Protein AF-A0AAU7KB92-F1 (afdb_monomer)

Organism: NCBI:txid3149230

Foldseek 3Di:
DDDDDPDPDPDPDPDDDDPDPPPPPPDPLVVQLVVLLVQLVVLLVQLVVQVVVVDPVSNVVSLVSNLVSLQSNLVSVVVCVVVVHDDDVVSLQSQLSSCVSNVHHSPDSDHPVNVVVVVVVVVVVVVVVVVVVVVVVVVVVVVVVVVVVVVVVVVVVVVVVVVVVVVVVVVVVVVVVVVVVVVVVVVVVVVVVVVVVVVVVVVPD

pLDDT: mean 80.49, std 18.85, range [32.19, 96.5]

Structure (mmCIF, N/CA/C/O backbone):
data_AF-A0AAU7KB92-F1
#
_entry.id   AF-A0AAU7KB92-F1
#
loop_
_atom_site.group_PDB
_atom_site.id
_atom_site.type_symbol
_atom_site.label_atom_id
_atom_site.label_alt_id
_atom_site.label_comp_id
_atom_site.label_asym_id
_atom_site.label_entity_id
_atom_site.label_seq_id
_atom_site.pdbx_PDB_ins_code
_atom_site.Cartn_x
_atom_site.Cartn_y
_atom_site.Cartn_z
_atom_site.occupancy
_atom_site.B_iso_or_equiv
_atom_site.auth_seq_id
_atom_site.auth_comp_id
_atom_site.auth_asym_id
_atom_site.auth_atom_id
_atom_site.pdbx_PDB_model_num
ATOM 1 N N . MET A 1 1 ? 31.895 -36.693 0.399 1.00 35.38 1 MET A N 1
ATOM 2 C CA . MET A 1 1 ? 32.651 -36.083 -0.720 1.00 35.38 1 MET A CA 1
ATOM 3 C C . MET A 1 1 ? 32.066 -34.692 -0.937 1.00 35.38 1 MET A C 1
ATOM 5 O O . MET A 1 1 ? 30.909 -34.599 -1.303 1.00 35.38 1 MET A O 1
ATOM 9 N N . LYS A 1 2 ? 32.632 -33.693 -0.250 1.00 32.19 2 LYS A N 1
ATOM 10 C CA . LYS A 1 2 ? 33.468 -32.609 -0.808 1.00 32.19 2 LYS A CA 1
ATOM 11 C C . LYS A 1 2 ? 32.687 -31.629 -1.708 1.00 32.19 2 LYS A C 1
ATOM 13 O O . LYS A 1 2 ? 32.473 -31.883 -2.882 1.00 32.19 2 LYS A O 1
ATOM 18 N N . ASN A 1 3 ? 32.300 -30.536 -1.046 1.00 33.81 3 ASN A N 1
ATOM 19 C CA . ASN A 1 3 ? 31.896 -29.192 -1.468 1.00 33.81 3 ASN A CA 1
ATOM 20 C C . ASN A 1 3 ? 32.379 -28.733 -2.852 1.00 33.81 3 ASN A C 1
ATOM 22 O O . ASN A 1 3 ? 33.505 -29.049 -3.215 1.00 33.81 3 ASN A O 1
ATOM 26 N N . ILE A 1 4 ? 31.610 -27.834 -3.484 1.00 41.31 4 ILE A N 1
ATOM 27 C CA . ILE A 1 4 ? 32.050 -26.488 -3.911 1.00 41.31 4 ILE A CA 1
ATOM 28 C C . ILE A 1 4 ? 30.787 -25.623 -4.098 1.00 41.31 4 ILE A C 1
ATOM 30 O O . ILE A 1 4 ? 29.994 -25.836 -5.009 1.00 41.31 4 ILE A O 1
ATOM 34 N N . ILE A 1 5 ? 30.587 -24.662 -3.193 1.00 45.91 5 ILE A N 1
ATOM 35 C CA . ILE A 1 5 ? 29.665 -23.534 -3.371 1.00 45.91 5 ILE A CA 1
ATOM 36 C C . ILE A 1 5 ? 30.511 -22.430 -4.004 1.00 45.91 5 ILE A C 1
ATOM 38 O O . ILE A 1 5 ? 31.431 -21.915 -3.368 1.00 45.91 5 ILE A O 1
ATOM 42 N N . LEU A 1 6 ? 30.235 -22.100 -5.265 1.00 39.97 6 LEU A N 1
ATOM 43 C CA . LEU A 1 6 ? 30.903 -21.013 -5.973 1.00 39.97 6 LEU A CA 1
ATOM 44 C C . LEU A 1 6 ? 30.252 -19.683 -5.560 1.00 39.97 6 LEU A C 1
ATOM 46 O O . LEU A 1 6 ? 29.299 -19.213 -6.174 1.00 39.97 6 LEU A O 1
ATOM 50 N N . ILE A 1 7 ? 30.751 -19.103 -4.468 1.00 39.94 7 ILE A N 1
ATOM 51 C CA . ILE A 1 7 ? 30.477 -17.718 -4.076 1.00 39.94 7 ILE A CA 1
ATOM 52 C C . ILE A 1 7 ? 31.261 -16.828 -5.046 1.00 39.94 7 ILE A C 1
ATOM 54 O O . ILE A 1 7 ? 32.474 -16.676 -4.914 1.00 39.94 7 ILE A O 1
ATOM 58 N N . CYS A 1 8 ? 30.582 -16.244 -6.033 1.00 35.16 8 CYS A N 1
ATOM 59 C CA . CYS A 1 8 ? 31.149 -15.141 -6.804 1.00 35.16 8 CYS A CA 1
ATOM 60 C C . CYS A 1 8 ? 31.226 -13.910 -5.892 1.00 35.16 8 CYS A C 1
ATOM 62 O O . CYS A 1 8 ? 30.251 -13.180 -5.718 1.00 35.16 8 CYS A O 1
ATOM 64 N N . LEU A 1 9 ? 32.399 -13.724 -5.280 1.00 32.94 9 LEU A N 1
ATOM 65 C CA . LEU A 1 9 ? 32.821 -12.498 -4.612 1.00 32.94 9 LEU A CA 1
ATOM 66 C C . LEU A 1 9 ? 32.620 -11.302 -5.560 1.00 32.94 9 LEU A C 1
ATOM 68 O O . LEU A 1 9 ? 33.363 -11.128 -6.523 1.00 32.94 9 LEU A O 1
ATOM 72 N N . LEU A 1 10 ? 31.650 -10.443 -5.250 1.00 37.62 10 LEU A N 1
ATOM 73 C CA . LEU A 1 10 ? 31.653 -9.049 -5.682 1.00 37.62 10 LEU A CA 1
ATOM 74 C C . LEU A 1 10 ? 32.750 -8.330 -4.891 1.00 37.62 10 LEU A C 1
ATOM 76 O O . LEU A 1 10 ? 32.546 -7.906 -3.754 1.00 37.62 10 LEU A O 1
ATOM 80 N N . THR A 1 11 ? 33.943 -8.232 -5.470 1.00 36.75 11 THR A N 1
ATOM 81 C CA . THR A 1 11 ? 35.029 -7.422 -4.919 1.00 36.75 11 THR A CA 1
ATOM 82 C C . THR A 1 11 ? 34.678 -5.941 -5.059 1.00 36.75 11 THR A C 1
ATOM 84 O O . THR A 1 11 ? 34.853 -5.344 -6.119 1.00 36.75 11 THR A O 1
ATOM 87 N N . PHE A 1 12 ? 34.205 -5.338 -3.970 1.00 40.28 12 PHE A N 1
ATOM 88 C CA . PHE A 1 12 ? 34.286 -3.897 -3.746 1.00 40.28 12 PHE A CA 1
ATOM 89 C C . PHE A 1 12 ? 35.760 -3.547 -3.494 1.00 40.28 12 PHE A C 1
ATOM 91 O O . PHE A 1 12 ? 36.240 -3.590 -2.363 1.00 40.28 12 PHE A O 1
ATOM 98 N N . SER A 1 13 ? 36.514 -3.235 -4.546 1.00 34.12 13 SER A N 1
ATOM 99 C CA . SER A 1 13 ? 37.812 -2.584 -4.378 1.00 34.12 13 SER A CA 1
ATOM 100 C C . SER A 1 13 ? 37.582 -1.084 -4.185 1.00 34.12 13 SER A C 1
ATOM 102 O O . SER A 1 13 ? 37.469 -0.332 -5.153 1.00 34.12 13 SER A O 1
ATOM 104 N N . LEU A 1 14 ? 37.524 -0.650 -2.922 1.00 45.72 14 LEU A N 1
ATOM 105 C CA . LEU A 1 14 ? 37.924 0.707 -2.553 1.00 45.72 14 LEU A CA 1
ATOM 106 C C . LEU A 1 14 ? 39.433 0.816 -2.814 1.00 45.72 14 LEU A C 1
ATOM 108 O O . LEU A 1 14 ? 40.240 0.388 -1.993 1.00 45.72 14 LEU A O 1
ATOM 112 N N . ALA A 1 15 ? 39.817 1.376 -3.958 1.00 41.50 15 ALA A N 1
ATOM 113 C CA . ALA A 1 15 ? 41.162 1.902 -4.141 1.00 41.50 15 ALA A CA 1
ATOM 114 C C . ALA A 1 15 ? 41.149 3.380 -3.737 1.00 41.50 15 ALA A C 1
ATOM 116 O O . ALA A 1 15 ? 40.431 4.196 -4.320 1.00 41.50 15 ALA A O 1
ATOM 117 N N . ALA A 1 16 ? 41.909 3.701 -2.694 1.00 37.16 16 ALA A N 1
ATOM 118 C CA . ALA A 1 16 ? 42.143 5.061 -2.247 1.00 37.16 16 ALA A CA 1
ATOM 119 C C . ALA A 1 16 ? 42.849 5.900 -3.331 1.00 37.16 16 ALA A C 1
ATOM 121 O O . ALA A 1 16 ? 43.686 5.403 -4.079 1.00 37.16 16 ALA A O 1
ATOM 122 N N . CYS A 1 17 ? 42.461 7.177 -3.369 1.00 34.62 17 CYS A N 1
ATOM 123 C CA . CYS A 1 17 ? 43.116 8.357 -3.935 1.00 34.62 17 CYS A CA 1
ATOM 124 C C . CYS A 1 17 ? 44.466 8.151 -4.656 1.00 34.62 17 CYS A C 1
ATOM 126 O O . CYS A 1 17 ? 45.495 7.962 -4.016 1.00 34.62 17 CYS A O 1
ATOM 128 N N . ASN A 1 18 ? 44.473 8.365 -5.974 1.00 35.75 18 ASN A N 1
ATOM 129 C CA . ASN A 1 18 ? 45.591 9.031 -6.636 1.00 35.75 18 ASN A CA 1
ATOM 130 C C . ASN A 1 18 ? 45.087 10.407 -7.074 1.00 35.75 18 ASN A C 1
ATOM 132 O O . ASN A 1 18 ? 44.159 10.510 -7.879 1.00 35.75 18 ASN A O 1
ATOM 136 N N . THR A 1 19 ? 45.694 11.462 -6.537 1.00 43.69 19 THR A N 1
ATOM 137 C CA . THR A 1 19 ? 45.608 12.845 -7.017 1.00 43.69 19 THR A CA 1
ATOM 138 C C . THR A 1 19 ? 46.270 12.952 -8.393 1.00 43.69 19 THR A C 1
ATOM 140 O O . THR A 1 19 ? 47.318 13.560 -8.569 1.00 43.69 19 THR A O 1
ATOM 143 N N . ALA A 1 20 ? 45.647 12.344 -9.398 1.00 39.12 20 ALA A N 1
ATOM 144 C CA . ALA A 1 20 ? 45.784 12.778 -10.773 1.00 39.12 20 ALA A CA 1
ATOM 145 C C . ALA A 1 20 ? 44.697 13.828 -10.984 1.00 39.12 20 ALA A C 1
ATOM 147 O O . ALA A 1 20 ? 43.515 13.548 -10.774 1.00 39.12 20 ALA A O 1
ATOM 148 N N . THR A 1 21 ? 45.090 15.042 -11.354 1.00 39.09 21 THR A N 1
ATOM 149 C CA . THR A 1 21 ? 44.204 16.055 -11.925 1.00 39.09 21 THR A CA 1
ATOM 150 C C . THR A 1 21 ? 43.373 15.381 -13.014 1.00 39.09 21 THR A C 1
ATOM 152 O O . THR A 1 21 ? 43.850 15.149 -14.124 1.00 39.09 21 THR A O 1
ATOM 155 N N . LYS A 1 22 ? 42.137 14.991 -12.675 1.00 40.69 22 LYS A N 1
ATOM 156 C CA . LYS A 1 22 ? 41.177 14.472 -13.641 1.00 40.69 22 LYS A CA 1
ATOM 157 C C . LYS A 1 22 ? 40.898 15.634 -14.572 1.00 40.69 22 L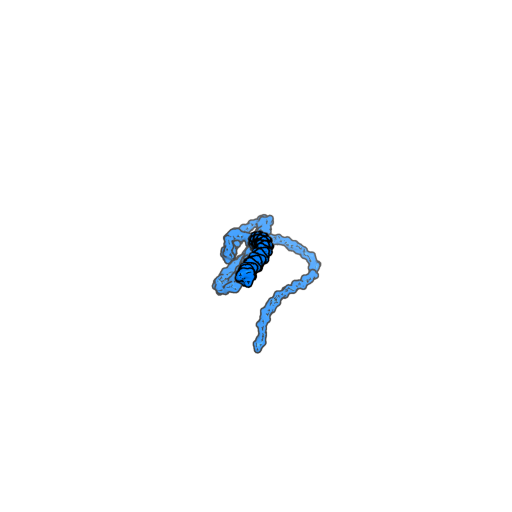YS A C 1
ATOM 159 O O . LYS A 1 22 ? 40.155 16.544 -14.227 1.00 40.69 22 LYS A O 1
ATOM 164 N N . LYS A 1 23 ? 41.557 15.630 -15.728 1.00 40.69 23 LYS A N 1
ATOM 165 C CA . LYS A 1 23 ? 41.105 16.373 -16.893 1.00 40.69 23 LYS A CA 1
ATOM 166 C C . LYS A 1 23 ? 39.653 15.938 -17.062 1.00 40.69 23 LYS A C 1
ATOM 168 O O . LYS A 1 23 ? 39.420 14.779 -17.391 1.00 40.69 23 LYS A O 1
ATOM 173 N N . GLU A 1 24 ? 38.709 16.792 -16.672 1.00 45.91 24 GLU A N 1
ATOM 174 C CA . GLU A 1 24 ? 37.288 16.522 -16.848 1.00 45.91 24 GLU A CA 1
ATOM 175 C C . GLU A 1 24 ? 37.095 16.305 -18.344 1.00 45.91 24 GLU A C 1
ATOM 177 O O . GLU A 1 24 ? 37.197 17.232 -19.150 1.00 45.91 24 GLU A O 1
ATOM 182 N N . GLU A 1 25 ? 36.977 15.041 -18.735 1.00 57.00 25 GLU A N 1
ATOM 183 C CA . GLU A 1 25 ? 36.718 14.677 -20.110 1.00 57.00 25 GLU A CA 1
ATOM 184 C C . GLU A 1 25 ? 35.360 15.288 -20.436 1.00 57.00 25 GLU A C 1
ATOM 186 O O . GLU A 1 25 ? 34.346 14.942 -19.826 1.00 57.00 25 GLU A O 1
ATOM 191 N N . LYS A 1 26 ? 35.363 16.304 -21.304 1.00 68.62 26 LYS A N 1
ATOM 192 C CA . LYS A 1 26 ? 34.148 17.015 -21.689 1.00 68.62 26 LYS A CA 1
ATOM 193 C C . LYS A 1 26 ? 33.146 15.971 -22.171 1.00 68.62 26 LYS A C 1
ATOM 195 O O . LYS A 1 26 ? 33.439 15.238 -23.112 1.00 68.62 26 LYS A O 1
ATOM 200 N N . ILE A 1 27 ? 31.998 15.888 -21.500 1.00 75.94 27 ILE A N 1
ATOM 201 C CA . ILE A 1 27 ? 30.979 14.884 -21.803 1.00 75.94 27 ILE A CA 1
ATOM 202 C C . ILE A 1 27 ? 30.515 15.098 -23.244 1.00 75.94 27 ILE A C 1
ATOM 204 O O . ILE A 1 27 ? 29.917 16.123 -23.574 1.00 75.94 27 ILE A O 1
ATOM 208 N N . ASP A 1 28 ? 30.800 14.124 -24.103 1.00 85.12 28 ASP A N 1
ATOM 209 C CA . ASP A 1 28 ? 30.250 14.068 -25.449 1.00 85.12 28 ASP A CA 1
ATOM 210 C C . ASP A 1 28 ? 28.823 13.514 -25.362 1.00 85.12 28 ASP A C 1
ATOM 212 O O . ASP A 1 28 ? 28.594 12.304 -25.263 1.00 85.12 28 ASP A O 1
ATOM 216 N N . PHE A 1 29 ? 27.849 14.426 -25.338 1.00 85.81 29 PHE A N 1
ATOM 217 C CA . PHE A 1 29 ? 26.435 14.076 -25.228 1.00 85.81 29 PHE A CA 1
ATOM 218 C C . PHE A 1 29 ? 25.929 13.277 -26.433 1.00 85.81 29 PHE A C 1
ATOM 220 O O . PHE A 1 29 ? 25.032 12.455 -26.259 1.00 85.81 29 PHE A O 1
ATOM 227 N N . THR A 1 30 ? 26.524 13.457 -27.618 1.00 89.75 30 THR A N 1
ATOM 228 C CA . THR A 1 30 ? 26.189 12.672 -28.814 1.00 89.75 30 THR A CA 1
ATOM 229 C C . THR A 1 30 ? 26.631 11.229 -28.624 1.00 89.75 30 THR A C 1
ATOM 231 O O . THR A 1 30 ? 25.821 10.312 -28.724 1.00 89.75 30 THR A O 1
ATOM 234 N N . LYS A 1 31 ? 27.895 11.015 -28.244 1.00 89.88 31 LYS A N 1
ATOM 235 C CA . LYS A 1 31 ? 28.429 9.668 -28.006 1.00 89.88 31 LYS A CA 1
ATOM 236 C C . LYS A 1 31 ? 27.730 8.967 -26.841 1.00 89.88 31 LYS A C 1
ATOM 238 O O . LYS A 1 31 ? 27.464 7.768 -26.913 1.00 89.88 31 LYS A O 1
ATOM 243 N N . SER A 1 32 ? 27.416 9.702 -25.773 1.00 88.69 32 SER A N 1
ATOM 244 C CA . SER A 1 32 ? 26.666 9.178 -24.625 1.00 88.69 32 SER A CA 1
ATOM 245 C C . SER A 1 32 ? 25.258 8.723 -25.022 1.00 88.69 32 SER A C 1
ATOM 247 O O . SER A 1 32 ? 24.804 7.657 -24.602 1.00 88.69 32 SER A O 1
ATOM 249 N N . TYR A 1 33 ? 24.584 9.500 -25.873 1.00 92.25 33 TYR A N 1
ATOM 250 C CA . TYR A 1 33 ? 23.290 9.144 -26.443 1.00 92.25 33 TYR A CA 1
ATOM 251 C C . TYR A 1 33 ? 23.369 7.898 -27.332 1.00 92.25 33 TYR A C 1
ATOM 253 O O . TYR A 1 33 ? 22.627 6.946 -27.099 1.00 92.25 33 TYR A O 1
ATOM 261 N N . GLU A 1 34 ? 24.304 7.851 -28.283 1.00 91.94 34 GLU A N 1
ATOM 262 C CA . GLU A 1 34 ? 24.456 6.710 -29.198 1.00 91.94 34 GLU A CA 1
ATOM 263 C C . GLU A 1 34 ? 24.843 5.422 -28.462 1.00 91.94 34 GLU A C 1
ATOM 265 O O . GLU A 1 34 ? 24.310 4.351 -28.746 1.00 91.94 34 GLU A O 1
ATOM 270 N N . THR A 1 35 ? 25.706 5.529 -27.449 1.00 93.38 35 THR A N 1
ATOM 271 C CA . THR A 1 35 ? 26.068 4.394 -26.587 1.00 93.38 35 THR A CA 1
ATOM 272 C C . THR A 1 35 ? 24.853 3.883 -25.812 1.00 93.38 35 THR A C 1
ATOM 274 O O . THR A 1 35 ? 24.654 2.675 -25.692 1.00 93.38 35 THR A O 1
ATOM 277 N N . ALA A 1 36 ? 24.013 4.785 -25.297 1.00 92.44 36 ALA A N 1
ATOM 278 C CA . ALA A 1 36 ? 22.810 4.399 -24.570 1.00 92.44 36 ALA A CA 1
ATOM 279 C C . ALA A 1 36 ? 21.733 3.795 -25.492 1.00 92.44 36 ALA A C 1
ATOM 281 O O . ALA A 1 36 ? 21.039 2.866 -25.080 1.00 92.44 36 ALA A O 1
ATOM 282 N N . ALA A 1 37 ? 21.617 4.273 -26.735 1.00 93.69 37 ALA A N 1
ATOM 283 C CA . ALA A 1 37 ? 20.738 3.691 -27.752 1.00 93.69 37 ALA A CA 1
ATOM 284 C C . ALA A 1 37 ? 21.184 2.271 -28.147 1.00 93.69 37 ALA A C 1
ATOM 286 O O . ALA A 1 37 ? 20.361 1.353 -28.223 1.00 93.69 37 ALA A O 1
ATOM 287 N N . LEU A 1 38 ? 22.495 2.054 -28.303 1.00 94.19 38 LEU A N 1
ATOM 288 C CA . LEU A 1 38 ? 23.056 0.725 -28.550 1.00 94.19 38 LEU A CA 1
ATOM 289 C C . LEU A 1 38 ? 22.778 -0.225 -27.376 1.00 94.19 38 LEU A C 1
ATOM 291 O O . LEU A 1 38 ? 22.243 -1.311 -27.575 1.00 94.19 38 LEU A O 1
ATOM 295 N N . ALA A 1 39 ? 23.032 0.218 -26.142 1.00 94.06 39 ALA A N 1
ATOM 296 C CA . ALA A 1 39 ? 22.751 -0.581 -24.950 1.00 94.06 39 ALA A CA 1
ATOM 297 C C . ALA A 1 39 ? 21.256 -0.931 -24.803 1.00 94.06 39 ALA A C 1
ATOM 299 O O . ALA A 1 39 ? 20.916 -2.024 -24.347 1.00 94.06 39 ALA A O 1
ATOM 300 N N . LEU A 1 40 ? 20.350 -0.027 -25.200 1.00 94.94 40 LEU A N 1
ATOM 301 C CA . LEU A 1 40 ? 18.912 -0.301 -25.237 1.00 94.94 40 LEU A CA 1
ATOM 302 C C . LEU A 1 40 ? 18.560 -1.360 -26.293 1.00 94.94 40 LEU A C 1
ATOM 304 O O . LEU A 1 40 ? 17.724 -2.226 -26.033 1.00 94.94 40 LEU A O 1
ATOM 308 N N . THR A 1 41 ? 19.226 -1.326 -27.447 1.00 95.94 41 THR A N 1
ATOM 309 C CA . THR A 1 41 ? 19.071 -2.330 -28.511 1.00 95.94 41 THR A CA 1
ATOM 310 C C . THR A 1 41 ? 19.505 -3.709 -28.027 1.00 95.94 41 THR A C 1
ATOM 312 O O . THR A 1 41 ? 18.744 -4.672 -28.139 1.00 95.94 41 THR A O 1
ATOM 315 N N . ASP A 1 42 ? 20.686 -3.798 -27.416 1.00 95.38 42 ASP A N 1
ATOM 316 C CA . ASP A 1 42 ? 21.229 -5.052 -26.892 1.00 95.38 42 ASP A CA 1
ATOM 317 C C . ASP A 1 42 ? 20.342 -5.632 -25.783 1.00 95.38 42 ASP A C 1
ATOM 319 O O . ASP A 1 42 ? 20.052 -6.831 -25.765 1.00 95.38 42 ASP A O 1
ATOM 323 N N . ALA A 1 43 ? 19.845 -4.781 -24.881 1.00 95.12 43 ALA A N 1
ATOM 324 C CA . ALA A 1 43 ? 18.931 -5.205 -23.827 1.00 95.12 43 ALA A CA 1
ATOM 325 C C . ALA A 1 43 ? 17.594 -5.717 -24.389 1.00 95.12 43 ALA A C 1
ATOM 327 O O . ALA A 1 43 ? 17.060 -6.710 -23.890 1.00 95.12 43 ALA A O 1
ATOM 328 N N . GLN A 1 44 ? 17.070 -5.089 -25.448 1.00 96.12 44 GLN A N 1
ATOM 329 C CA . GLN A 1 44 ? 15.864 -5.561 -26.129 1.00 96.12 44 GLN A CA 1
ATOM 330 C C . GLN A 1 44 ? 16.092 -6.922 -26.796 1.00 96.12 44 GLN A C 1
ATOM 332 O O . GLN A 1 44 ? 15.254 -7.812 -26.661 1.00 96.12 44 GLN A O 1
ATOM 337 N N . LEU A 1 45 ? 17.225 -7.109 -27.479 1.00 95.81 45 LEU A N 1
ATOM 338 C CA . LEU A 1 45 ? 17.588 -8.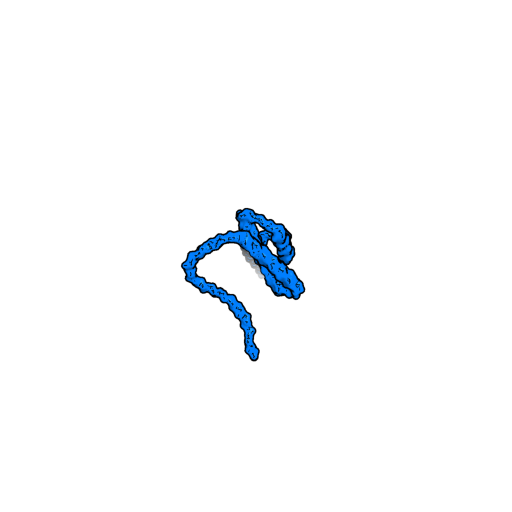391 -28.089 1.00 95.81 45 LEU A CA 1
ATOM 339 C C . LEU A 1 45 ? 17.732 -9.494 -27.035 1.00 95.81 45 LEU A C 1
ATOM 341 O O . LEU A 1 45 ? 17.230 -10.603 -27.224 1.00 95.81 45 LEU A O 1
ATOM 345 N N . ASN A 1 46 ? 18.367 -9.188 -25.901 1.00 94.81 46 ASN A N 1
ATOM 346 C CA . ASN A 1 46 ? 18.498 -10.142 -24.804 1.00 94.81 46 ASN A CA 1
ATOM 347 C C . ASN A 1 46 ? 17.135 -10.505 -24.192 1.00 94.81 46 ASN A C 1
ATOM 349 O O . ASN A 1 46 ? 16.891 -11.671 -23.879 1.00 94.81 46 ASN A O 1
ATOM 353 N N . TYR A 1 47 ? 16.225 -9.534 -24.061 1.00 95.62 47 TYR A N 1
ATOM 354 C CA . TYR A 1 47 ? 14.855 -9.787 -23.616 1.00 95.62 47 TYR A CA 1
ATOM 355 C C . TYR A 1 47 ? 14.094 -10.694 -24.589 1.00 95.62 47 TYR A C 1
ATOM 357 O O . TYR A 1 47 ? 13.531 -11.701 -24.159 1.00 95.62 47 TYR A O 1
ATOM 365 N N . ASP A 1 48 ? 14.136 -10.401 -25.891 1.00 95.44 48 ASP A N 1
ATOM 366 C CA . ASP A 1 48 ? 13.481 -11.214 -26.923 1.00 95.44 48 ASP A CA 1
ATOM 367 C C . ASP A 1 48 ? 14.021 -12.666 -26.898 1.00 95.44 48 ASP A C 1
ATOM 369 O O . ASP A 1 48 ? 13.251 -13.631 -26.923 1.00 95.44 48 ASP A O 1
ATOM 373 N N . ALA A 1 49 ? 15.340 -12.839 -26.737 1.00 95.31 49 ALA A N 1
ATOM 374 C CA . ALA A 1 49 ? 15.978 -14.151 -26.601 1.00 95.31 49 ALA A CA 1
ATOM 375 C C . ALA A 1 49 ? 15.601 -14.884 -25.297 1.00 95.31 49 ALA A C 1
ATOM 377 O O . ALA A 1 49 ? 15.435 -16.107 -25.298 1.00 95.31 49 ALA A O 1
ATOM 378 N N . ALA A 1 50 ? 15.456 -14.162 -24.183 1.00 94.75 50 ALA A N 1
ATOM 379 C CA . ALA A 1 50 ? 15.014 -14.727 -22.910 1.00 94.75 50 ALA A CA 1
ATOM 380 C C . ALA A 1 50 ? 13.550 -15.190 -22.970 1.00 94.75 50 ALA A C 1
ATOM 382 O O . ALA A 1 50 ? 13.218 -16.267 -22.475 1.00 94.75 50 ALA A O 1
ATOM 383 N N . VAL A 1 51 ? 12.676 -14.418 -23.623 1.00 94.06 51 VAL A N 1
ATOM 384 C CA . VAL A 1 51 ? 11.281 -14.816 -23.862 1.00 94.06 51 VAL A CA 1
ATOM 385 C C . VAL A 1 51 ? 11.226 -16.083 -24.716 1.00 94.06 51 VAL A C 1
ATOM 387 O O . VAL A 1 51 ? 10.501 -17.020 -24.376 1.00 94.06 51 VAL A O 1
ATOM 390 N N . ALA A 1 52 ? 12.042 -16.161 -25.771 1.00 96.19 52 ALA A N 1
ATOM 391 C CA . ALA A 1 52 ? 12.125 -17.342 -26.627 1.00 96.19 52 ALA A CA 1
ATOM 392 C C . ALA A 1 52 ? 12.592 -18.603 -25.875 1.00 96.19 52 ALA A C 1
ATOM 394 O O . ALA A 1 52 ? 12.141 -19.705 -26.193 1.00 96.19 52 ALA A O 1
ATOM 395 N N . SER A 1 53 ? 13.446 -18.463 -24.852 1.00 94.94 53 SER A N 1
ATOM 396 C CA . SER A 1 53 ? 13.926 -19.602 -24.060 1.00 94.94 53 SER A CA 1
ATOM 397 C C . SER A 1 53 ? 12.914 -20.130 -23.038 1.00 94.94 53 SER A C 1
ATOM 399 O O . SER A 1 53 ? 13.160 -21.186 -22.459 1.00 94.94 53 SER A O 1
ATOM 401 N N . LYS A 1 54 ? 11.796 -19.422 -22.799 1.00 92.50 54 LYS A N 1
ATOM 402 C CA . LYS A 1 54 ? 10.733 -19.776 -21.828 1.00 92.50 54 LYS A CA 1
ATOM 403 C C . LYS A 1 54 ? 11.219 -19.976 -20.383 1.00 92.50 54 LYS A C 1
ATOM 405 O O . LYS A 1 54 ? 10.524 -20.580 -19.569 1.00 92.50 54 LYS A O 1
ATOM 410 N N . ASP A 1 55 ? 12.395 -19.450 -20.058 1.00 93.75 55 ASP A N 1
ATOM 411 C CA . ASP A 1 55 ? 12.987 -19.523 -18.724 1.00 93.75 55 ASP A CA 1
ATOM 412 C C . ASP A 1 55 ? 12.550 -18.294 -17.925 1.00 93.75 55 ASP A C 1
ATOM 414 O O . ASP A 1 55 ? 12.932 -17.162 -18.228 1.00 93.75 55 ASP A O 1
ATOM 418 N N . THR A 1 56 ? 11.734 -18.513 -16.898 1.00 89.25 56 THR A N 1
ATOM 419 C CA . THR A 1 56 ? 11.142 -17.440 -16.093 1.00 89.25 56 THR A CA 1
ATOM 420 C C . THR A 1 56 ? 12.184 -16.610 -15.344 1.00 89.25 56 THR A C 1
ATOM 422 O O . THR A 1 56 ? 12.017 -15.393 -15.237 1.00 89.25 56 THR A O 1
ATOM 425 N N . ALA A 1 57 ? 13.274 -17.218 -14.871 1.00 89.12 57 ALA A N 1
ATOM 426 C CA . ALA A 1 57 ? 14.345 -16.506 -14.180 1.00 89.12 57 ALA A 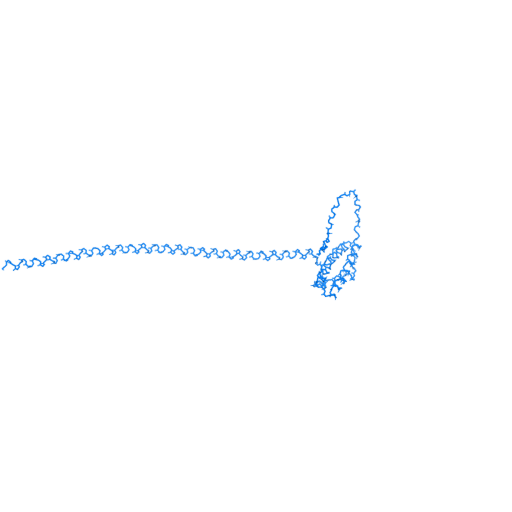CA 1
ATOM 427 C C . ALA A 1 57 ? 15.145 -15.642 -15.162 1.00 89.12 57 ALA A C 1
ATOM 429 O O . ALA A 1 57 ? 15.431 -14.473 -14.888 1.00 89.12 57 ALA A O 1
ATOM 430 N N . ARG A 1 58 ? 15.437 -16.187 -16.348 1.00 89.75 58 ARG A N 1
ATOM 431 C CA . ARG A 1 58 ? 16.131 -15.455 -17.412 1.00 89.75 58 ARG A CA 1
ATOM 432 C C . ARG A 1 58 ? 15.296 -14.291 -17.950 1.00 89.75 58 ARG A C 1
ATOM 434 O O . ARG A 1 58 ? 15.839 -13.209 -18.165 1.00 89.75 58 ARG A O 1
ATOM 441 N N . ILE A 1 59 ? 13.981 -14.474 -18.101 1.00 86.38 59 ILE A N 1
ATOM 442 C CA . ILE A 1 59 ? 13.047 -13.406 -18.497 1.00 86.38 59 ILE A CA 1
ATOM 443 C C . ILE A 1 59 ? 13.024 -12.293 -17.446 1.00 86.38 59 ILE A C 1
ATOM 445 O O . ILE A 1 59 ? 13.092 -11.117 -17.803 1.00 86.38 59 ILE A O 1
ATOM 449 N N . ALA A 1 60 ? 12.965 -12.634 -16.154 1.00 85.81 60 ALA A N 1
ATOM 450 C CA . ALA A 1 60 ? 12.973 -11.640 -15.080 1.00 85.81 60 ALA A CA 1
ATOM 451 C C . ALA A 1 60 ? 14.272 -10.815 -15.070 1.00 85.81 60 ALA A C 1
ATOM 453 O O . ALA A 1 60 ? 14.220 -9.586 -14.991 1.00 85.81 60 ALA A O 1
ATOM 454 N N . ALA A 1 61 ? 15.427 -11.469 -15.224 1.00 86.81 61 ALA A N 1
ATOM 455 C CA . ALA A 1 61 ? 16.720 -10.793 -15.300 1.00 86.81 61 ALA A CA 1
ATOM 456 C C . ALA A 1 61 ? 16.829 -9.879 -16.533 1.00 86.81 61 ALA A C 1
ATOM 458 O O . ALA A 1 61 ? 17.220 -8.717 -16.408 1.00 86.81 61 ALA A O 1
ATOM 459 N N . ALA A 1 62 ? 16.424 -10.364 -17.711 1.00 91.75 62 ALA A N 1
ATOM 460 C CA . ALA A 1 62 ? 16.440 -9.570 -18.938 1.00 91.75 62 ALA A CA 1
ATOM 461 C C . ALA A 1 62 ? 15.471 -8.376 -18.867 1.00 91.75 62 ALA A C 1
ATOM 463 O O . ALA A 1 62 ? 15.780 -7.299 -19.370 1.00 91.75 62 ALA A O 1
ATOM 464 N N . LYS A 1 63 ? 14.332 -8.524 -18.175 1.00 91.12 63 LYS A N 1
ATOM 465 C CA . LYS A 1 63 ? 13.387 -7.424 -17.936 1.00 91.12 63 LYS A CA 1
ATOM 466 C C . LYS A 1 63 ? 13.999 -6.312 -17.077 1.00 91.12 63 LYS A C 1
ATOM 468 O O . LYS A 1 63 ? 13.806 -5.139 -17.382 1.00 91.12 63 LYS A O 1
ATOM 473 N N . ILE A 1 64 ? 14.757 -6.667 -16.036 1.00 84.50 64 ILE A N 1
ATOM 474 C CA . ILE A 1 64 ? 15.481 -5.692 -15.200 1.00 84.50 64 ILE A CA 1
ATOM 475 C C . ILE A 1 64 ? 16.524 -4.948 -16.041 1.00 84.50 64 ILE A C 1
ATOM 477 O O . ILE A 1 64 ? 16.569 -3.721 -16.007 1.00 84.50 64 ILE A O 1
ATOM 481 N N . GLN A 1 65 ? 17.314 -5.674 -16.837 1.00 89.12 65 GLN A N 1
ATOM 482 C CA . GLN A 1 65 ? 18.314 -5.069 -17.722 1.00 89.12 65 GLN A CA 1
ATOM 483 C C . GLN A 1 65 ? 17.684 -4.115 -18.743 1.00 89.12 65 GLN A C 1
ATOM 485 O O . GLN A 1 65 ? 18.208 -3.023 -18.956 1.00 89.12 65 GLN A O 1
ATOM 490 N N . LEU A 1 66 ? 16.538 -4.487 -19.321 1.00 92.25 66 LEU A N 1
ATOM 491 C CA . LEU A 1 66 ? 15.792 -3.643 -20.253 1.00 92.25 66 LEU A CA 1
ATOM 492 C C . LEU A 1 66 ? 15.281 -2.353 -19.588 1.00 92.25 66 LEU A C 1
ATOM 494 O O . LEU A 1 66 ? 15.401 -1.277 -20.169 1.00 92.25 66 LEU A O 1
ATOM 498 N N . GLU A 1 67 ? 14.777 -2.423 -18.353 1.00 88.69 67 GLU A N 1
ATOM 499 C CA . GLU A 1 67 ? 14.336 -1.238 -17.599 1.00 88.69 67 GLU A CA 1
ATOM 500 C C . GLU A 1 67 ? 15.516 -0.310 -17.236 1.00 88.69 67 GLU A C 1
ATOM 502 O O . GLU A 1 67 ? 15.404 0.920 -17.314 1.00 88.69 67 GLU A O 1
ATOM 507 N N . THR A 1 68 ? 16.674 -0.883 -16.885 1.00 86.19 68 THR A N 1
ATOM 508 C CA . THR A 1 68 ? 17.911 -0.126 -16.642 1.00 86.19 68 THR A CA 1
ATOM 509 C C . THR A 1 68 ? 18.410 0.555 -17.916 1.00 86.19 68 THR A C 1
ATOM 511 O O . THR A 1 68 ? 18.680 1.757 -17.899 1.00 86.19 68 THR A O 1
ATOM 514 N N . ALA A 1 69 ? 18.483 -0.174 -19.032 1.00 91.81 69 ALA A N 1
ATOM 515 C CA . ALA A 1 69 ? 18.918 0.370 -20.316 1.00 91.81 69 ALA A CA 1
ATOM 516 C C . ALA A 1 69 ? 17.975 1.479 -20.807 1.00 91.81 69 ALA A C 1
ATOM 518 O O . ALA A 1 69 ? 18.443 2.539 -21.220 1.00 91.81 69 ALA A O 1
ATOM 519 N N . LYS A 1 70 ? 16.654 1.297 -20.655 1.00 93.12 70 LYS A N 1
ATOM 520 C CA . LYS A 1 70 ? 15.655 2.338 -20.936 1.00 93.12 70 LYS A CA 1
ATOM 521 C C . LYS A 1 70 ? 15.905 3.596 -20.107 1.00 93.12 70 LYS A C 1
ATOM 523 O O . LYS A 1 70 ? 15.869 4.700 -20.644 1.00 93.12 70 LYS A O 1
ATOM 528 N N . THR A 1 71 ? 16.148 3.448 -18.805 1.00 89.31 71 THR A N 1
ATOM 529 C CA . THR A 1 71 ? 16.405 4.592 -17.917 1.00 89.31 71 THR A CA 1
ATOM 530 C C . THR A 1 71 ? 17.657 5.358 -18.349 1.00 89.31 71 THR A C 1
ATOM 532 O O . THR A 1 71 ? 17.624 6.585 -18.445 1.00 89.31 71 THR A O 1
ATOM 535 N N . ASN A 1 72 ? 18.737 4.646 -18.676 1.00 87.94 72 ASN A N 1
ATOM 536 C CA . ASN A 1 72 ? 19.976 5.258 -19.155 1.00 87.94 72 ASN A CA 1
ATOM 537 C C . ASN A 1 72 ? 19.779 5.969 -20.499 1.00 87.94 72 ASN A C 1
ATOM 539 O O . ASN A 1 72 ? 20.221 7.105 -20.652 1.00 87.94 72 ASN A O 1
ATOM 543 N N . TYR A 1 73 ? 19.055 5.348 -21.434 1.00 93.44 73 TYR A N 1
ATOM 544 C CA . TYR A 1 73 ? 18.690 5.963 -22.708 1.00 93.44 73 TYR A CA 1
ATOM 545 C C . TYR A 1 73 ? 17.897 7.258 -22.514 1.00 93.44 73 TYR A C 1
ATOM 547 O O . TYR A 1 73 ? 18.261 8.275 -23.093 1.00 93.44 73 TYR A O 1
ATOM 555 N N . LEU A 1 74 ? 16.863 7.264 -21.665 1.00 92.31 74 LEU A N 1
ATOM 556 C CA . LEU A 1 74 ? 16.063 8.465 -21.399 1.00 92.31 74 LEU A CA 1
ATOM 557 C C . LEU A 1 74 ? 16.906 9.599 -20.797 1.00 92.31 74 LEU A C 1
ATOM 559 O O . LEU A 1 74 ? 16.773 10.749 -21.214 1.00 92.31 74 LEU A O 1
ATOM 563 N N . ASN A 1 75 ? 17.811 9.280 -19.870 1.00 88.75 75 ASN A N 1
ATOM 564 C CA . ASN A 1 75 ? 18.721 10.266 -19.286 1.00 88.75 75 ASN A CA 1
ATOM 565 C C . ASN A 1 75 ? 19.682 10.844 -20.339 1.00 88.75 75 ASN A C 1
ATOM 567 O O . ASN A 1 75 ? 19.822 12.064 -20.441 1.00 88.75 75 ASN A O 1
ATOM 571 N N . SER A 1 76 ? 20.313 9.993 -21.154 1.00 89.69 76 SER A N 1
ATOM 572 C CA . SER A 1 76 ? 21.218 10.442 -22.219 1.00 89.69 76 SER A CA 1
ATOM 573 C C . SER A 1 76 ? 20.485 11.210 -23.320 1.00 89.69 76 SER A C 1
ATOM 575 O O . SER A 1 76 ? 20.991 12.232 -23.773 1.00 89.69 76 SER A O 1
ATOM 577 N N . LYS A 1 77 ? 19.273 10.783 -23.700 1.00 91.75 77 LYS A N 1
ATOM 578 C CA . LYS A 1 77 ? 18.390 11.477 -24.648 1.00 91.75 77 LYS A CA 1
ATOM 579 C C . LYS A 1 77 ? 18.069 12.886 -24.167 1.00 91.75 77 LYS A C 1
ATOM 581 O O . LYS A 1 77 ? 18.285 13.829 -24.918 1.00 91.75 77 LYS A O 1
ATOM 586 N N . ASN A 1 78 ? 17.625 13.034 -22.917 1.00 89.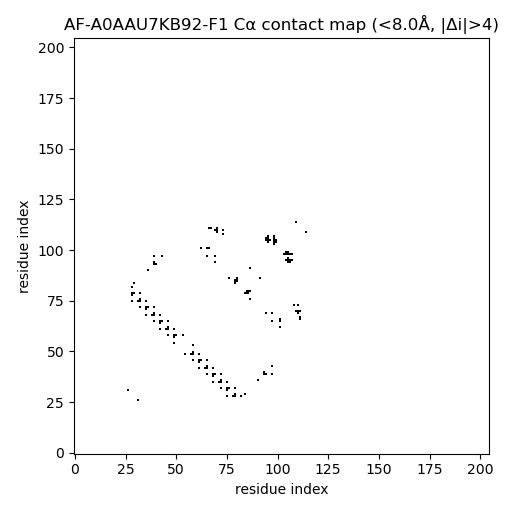56 78 ASN A N 1
ATOM 587 C CA . ASN A 1 78 ? 17.305 14.341 -22.341 1.00 89.56 78 ASN A CA 1
ATOM 588 C C . ASN A 1 78 ? 18.518 15.280 -22.379 1.00 89.56 78 ASN A C 1
ATOM 590 O O . ASN A 1 78 ? 18.399 16.421 -22.825 1.00 89.56 78 ASN A O 1
ATOM 594 N N . ASN A 1 79 ? 19.695 14.785 -21.981 1.00 88.00 79 ASN A N 1
ATOM 595 C CA . ASN A 1 79 ? 20.933 15.562 -22.018 1.00 88.00 79 ASN A CA 1
ATOM 596 C C . ASN A 1 79 ? 21.336 15.937 -23.450 1.00 88.00 79 ASN A C 1
ATOM 598 O O . ASN A 1 79 ? 21.696 17.082 -23.704 1.00 88.00 79 ASN A O 1
ATOM 602 N N . TYR A 1 80 ? 21.243 15.006 -24.398 1.00 90.81 80 TYR A N 1
ATOM 603 C CA . TYR A 1 80 ? 21.557 15.258 -25.802 1.00 90.81 80 TYR A CA 1
ATOM 604 C C . TYR A 1 80 ? 20.635 16.319 -26.414 1.00 90.81 80 TYR A C 1
ATOM 606 O O . TYR A 1 80 ? 21.122 17.290 -26.991 1.00 90.81 80 TYR A O 1
ATOM 614 N N . THR A 1 81 ? 19.320 16.214 -26.198 1.00 91.06 81 THR A N 1
ATOM 615 C CA . THR A 1 81 ? 18.349 17.208 -26.686 1.00 91.06 81 THR A CA 1
ATOM 616 C C . THR A 1 81 ? 18.500 18.568 -26.015 1.00 91.06 81 THR A C 1
ATOM 618 O O . THR A 1 81 ? 18.398 19.593 -26.683 1.00 91.06 81 THR A O 1
ATOM 621 N N . ALA A 1 82 ? 18.796 18.604 -24.709 1.00 89.38 82 ALA A N 1
ATOM 622 C CA . ALA A 1 82 ? 19.028 19.854 -23.985 1.00 89.38 82 ALA A CA 1
ATOM 623 C C . ALA A 1 82 ? 20.263 20.608 -24.509 1.00 89.38 82 ALA A C 1
ATOM 625 O O . ALA A 1 82 ? 20.332 21.828 -24.398 1.00 89.38 82 ALA A O 1
ATOM 626 N N . ASN A 1 83 ? 21.208 19.888 -25.120 1.00 89.00 83 ASN A N 1
ATOM 627 C CA . ASN A 1 83 ? 22.403 20.444 -25.751 1.00 89.00 83 ASN A CA 1
ATOM 628 C C . ASN A 1 83 ? 22.250 20.627 -27.277 1.00 89.00 83 ASN A C 1
ATOM 630 O O . ASN A 1 83 ? 23.248 20.745 -27.985 1.00 89.00 83 ASN A O 1
ATOM 634 N N . GLY A 1 84 ? 21.015 20.662 -27.795 1.00 86.75 84 GLY A N 1
ATOM 635 C CA . GLY A 1 84 ? 20.723 20.952 -29.206 1.00 86.75 84 GLY A CA 1
ATOM 636 C C . GLY A 1 84 ? 20.804 19.750 -30.151 1.00 86.75 84 GLY A C 1
ATOM 637 O O . GLY A 1 84 ? 20.727 19.923 -31.365 1.00 86.75 84 GLY A O 1
ATOM 638 N N . GLY A 1 85 ? 20.955 18.537 -29.615 1.00 89.56 85 GLY A N 1
ATOM 639 C CA . GLY A 1 85 ? 20.915 17.297 -30.382 1.00 89.56 85 GLY A CA 1
ATOM 640 C C . GLY A 1 85 ? 19.523 16.967 -30.927 1.00 89.56 85 GLY A C 1
ATOM 641 O O . GLY A 1 85 ? 18.507 17.285 -30.308 1.00 89.56 85 GLY A O 1
ATOM 642 N N . ILE A 1 86 ? 19.476 16.282 -32.073 1.00 90.31 86 ILE A N 1
ATOM 643 C CA . ILE A 1 86 ? 18.235 15.818 -32.709 1.00 90.31 86 ILE A CA 1
ATOM 644 C C . ILE A 1 86 ? 18.193 14.293 -32.636 1.00 90.31 86 ILE A C 1
ATOM 646 O O . ILE A 1 86 ? 19.073 13.606 -33.148 1.00 90.31 86 ILE A O 1
ATOM 650 N N . VAL A 1 87 ? 17.165 13.771 -31.975 1.00 89.38 87 VAL A N 1
ATOM 651 C CA . VAL A 1 87 ? 16.965 12.335 -31.735 1.00 89.38 87 VAL A CA 1
ATOM 652 C C . VAL A 1 87 ? 16.646 11.637 -33.055 1.00 89.38 87 VAL A C 1
ATOM 654 O O . VAL A 1 87 ? 15.831 12.126 -33.838 1.00 89.38 87 VAL A O 1
ATOM 657 N N . LYS A 1 88 ? 17.282 10.488 -33.295 1.00 90.06 88 LYS A N 1
ATOM 658 C CA . LYS A 1 88 ? 17.024 9.665 -34.481 1.00 90.06 88 LYS A CA 1
ATOM 659 C C . LYS A 1 88 ? 15.667 8.973 -34.343 1.00 90.06 88 LYS A C 1
ATOM 661 O O . LYS A 1 88 ? 15.311 8.497 -33.264 1.00 90.06 88 LYS A O 1
ATOM 666 N N . GLN A 1 89 ? 14.907 8.897 -35.432 1.00 90.19 89 GLN A N 1
ATOM 667 C CA . GLN A 1 89 ? 13.559 8.322 -35.407 1.00 90.19 89 GLN A CA 1
ATOM 668 C C . GLN A 1 89 ? 13.580 6.828 -35.040 1.00 90.19 89 GLN A C 1
ATOM 670 O O . GLN A 1 89 ? 12.663 6.334 -34.384 1.00 90.19 89 GLN A O 1
ATOM 675 N N . GLU A 1 90 ? 14.630 6.113 -35.437 1.00 88.94 90 GLU A N 1
ATOM 676 C CA . GLU A 1 90 ? 14.835 4.692 -35.155 1.00 88.94 90 GLU A CA 1
ATOM 677 C C . GLU A 1 90 ? 14.974 4.433 -33.650 1.00 88.94 90 GLU A C 1
ATOM 679 O O . GLU A 1 90 ? 14.424 3.461 -33.130 1.00 88.94 90 GLU A O 1
ATOM 684 N N . ASP A 1 91 ? 15.629 5.342 -32.928 1.00 87.94 91 ASP A N 1
ATOM 685 C CA . ASP A 1 91 ? 15.819 5.226 -31.483 1.00 87.94 91 ASP A CA 1
ATOM 686 C C . ASP A 1 91 ? 14.503 5.479 -30.720 1.00 87.94 91 ASP A C 1
ATOM 688 O O . ASP A 1 91 ? 14.237 4.856 -29.689 1.00 87.94 91 ASP A O 1
ATOM 692 N N . ASP A 1 92 ? 13.622 6.331 -31.255 1.00 85.75 92 ASP A N 1
ATOM 693 C CA . ASP A 1 92 ? 12.268 6.521 -30.718 1.00 85.75 92 ASP A CA 1
ATOM 694 C C . ASP A 1 92 ? 11.375 5.292 -30.944 1.00 85.75 92 ASP A C 1
ATOM 696 O O . ASP A 1 92 ? 10.584 4.919 -30.070 1.00 85.75 92 ASP A O 1
ATOM 700 N N . GLN A 1 93 ? 11.522 4.617 -32.087 1.00 90.88 93 GLN A N 1
ATOM 701 C CA . GLN A 1 93 ? 10.853 3.336 -32.335 1.00 90.88 93 GLN A CA 1
ATOM 702 C C . GLN A 1 93 ? 11.385 2.239 -31.405 1.00 90.88 93 GLN A C 1
ATOM 704 O O . GLN A 1 93 ? 10.603 1.441 -30.879 1.00 90.88 93 GLN A O 1
ATOM 709 N N . LEU A 1 94 ? 12.695 2.226 -31.146 1.00 91.38 94 LEU A N 1
ATOM 710 C CA . LEU A 1 94 ? 13.322 1.325 -30.185 1.00 91.38 94 LEU A CA 1
ATOM 711 C C . LEU A 1 94 ? 12.784 1.549 -28.765 1.00 91.38 94 LEU A C 1
ATOM 713 O O . LEU A 1 94 ? 12.415 0.582 -28.096 1.00 91.38 94 LEU A O 1
ATOM 717 N N . LEU A 1 95 ? 12.663 2.805 -28.317 1.00 92.19 95 LEU A N 1
ATOM 718 C CA . LEU A 1 95 ? 12.056 3.135 -27.024 1.00 92.19 95 LEU A CA 1
ATOM 719 C C . LEU A 1 95 ? 10.601 2.641 -26.940 1.00 92.19 95 LEU A C 1
ATOM 721 O O . LEU A 1 95 ? 10.200 2.069 -25.925 1.00 92.19 95 LEU A O 1
ATOM 725 N N . ALA A 1 96 ? 9.815 2.807 -28.008 1.00 92.12 96 ALA A N 1
ATOM 726 C CA . ALA A 1 96 ? 8.444 2.302 -28.066 1.00 92.12 96 ALA A CA 1
ATOM 727 C C . ALA A 1 96 ? 8.374 0.765 -27.983 1.00 92.12 96 ALA A C 1
ATOM 729 O O . ALA A 1 96 ? 7.508 0.216 -27.287 1.00 92.12 96 ALA A O 1
ATOM 730 N N . LYS A 1 97 ? 9.306 0.062 -28.640 1.00 93.00 97 LYS A N 1
ATOM 731 C CA . LYS A 1 97 ? 9.433 -1.400 -28.557 1.00 93.00 97 LYS A CA 1
ATOM 732 C C . LYS A 1 97 ? 9.789 -1.845 -27.134 1.00 93.00 97 LYS A C 1
ATOM 734 O O . LYS A 1 97 ? 9.097 -2.704 -26.584 1.00 93.00 97 LYS A O 1
ATOM 739 N N . ALA A 1 98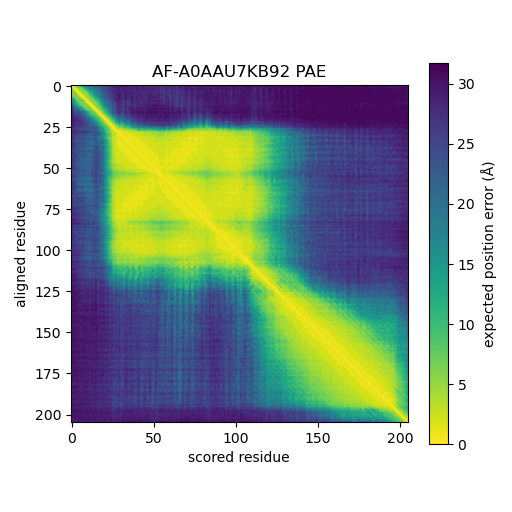 ? 10.778 -1.204 -26.510 1.00 92.06 98 ALA A N 1
ATOM 740 C CA . ALA A 1 98 ? 11.168 -1.464 -25.124 1.00 92.06 98 ALA A CA 1
ATOM 741 C C . ALA A 1 98 ? 10.013 -1.232 -24.145 1.00 92.06 98 ALA A C 1
ATOM 743 O O . ALA A 1 98 ? 9.748 -2.063 -23.277 1.00 92.06 98 ALA A O 1
ATOM 744 N N . ASN A 1 99 ? 9.253 -0.150 -24.323 1.00 93.31 99 ASN A N 1
ATOM 745 C CA . ASN A 1 99 ? 8.059 0.117 -23.526 1.00 93.31 99 ASN A CA 1
ATOM 746 C C . ASN A 1 99 ? 7.012 -0.994 -23.649 1.00 93.31 99 ASN A C 1
ATOM 748 O O . ASN A 1 99 ? 6.492 -1.459 -22.636 1.00 93.31 99 ASN A O 1
ATOM 752 N N . THR A 1 100 ? 6.753 -1.464 -24.868 1.00 91.81 100 THR A N 1
ATOM 753 C CA . THR A 1 100 ? 5.798 -2.552 -25.118 1.00 91.81 100 THR A CA 1
ATOM 754 C C . THR A 1 100 ? 6.246 -3.851 -24.443 1.00 91.81 100 THR A C 1
ATOM 756 O O . THR A 1 100 ? 5.450 -4.487 -23.754 1.00 91.81 100 THR A O 1
ATOM 759 N N . ALA A 1 101 ? 7.531 -4.204 -24.551 1.00 91.12 101 ALA A N 1
ATOM 760 C CA . ALA A 1 101 ? 8.117 -5.370 -23.882 1.00 91.12 101 ALA A CA 1
ATOM 761 C C . ALA A 1 101 ? 8.029 -5.287 -22.344 1.00 91.12 101 ALA A C 1
ATOM 763 O O . ALA A 1 101 ? 7.827 -6.289 -21.656 1.00 91.12 101 ALA A O 1
ATOM 764 N N . LEU A 1 102 ? 8.112 -4.078 -21.784 1.00 89.94 102 LEU A N 1
ATOM 765 C CA . LEU A 1 102 ? 7.964 -3.832 -20.349 1.00 89.94 102 LEU A CA 1
ATOM 766 C C . LEU A 1 102 ? 6.496 -3.781 -19.883 1.00 89.94 102 LEU A C 1
ATOM 768 O O . LEU A 1 102 ? 6.249 -3.750 -18.674 1.00 89.94 102 LEU A O 1
ATOM 772 N N . GLY A 1 103 ? 5.528 -3.823 -20.806 1.00 89.50 103 GLY A N 1
ATOM 773 C CA . GLY A 1 103 ? 4.097 -3.698 -20.514 1.00 89.50 103 GLY A CA 1
ATOM 774 C C . GLY A 1 103 ? 3.663 -2.261 -20.211 1.00 89.50 103 GLY A C 1
ATOM 775 O O . GLY A 1 103 ? 2.740 -2.046 -19.427 1.00 89.50 103 GLY A O 1
ATOM 776 N N . LYS A 1 104 ? 4.355 -1.271 -20.784 1.00 88.00 104 LYS A N 1
ATOM 777 C CA . LYS A 1 104 ? 4.114 0.164 -20.591 1.00 88.00 104 LYS A CA 1
ATOM 778 C C . LYS A 1 104 ? 3.573 0.811 -21.875 1.00 88.00 104 LYS A C 1
ATOM 780 O O . LYS A 1 104 ? 3.773 0.268 -22.962 1.00 88.00 104 LYS A O 1
ATOM 785 N N . PRO A 1 105 ? 2.909 1.981 -21.791 1.00 87.75 105 PRO A N 1
ATOM 786 C CA . PRO A 1 105 ? 2.509 2.733 -22.979 1.00 87.75 105 PRO A CA 1
ATOM 787 C C . PRO A 1 105 ? 3.712 3.047 -23.878 1.00 87.75 105 PRO A C 1
ATOM 789 O O . PRO A 1 105 ? 4.773 3.405 -23.378 1.00 87.75 105 PRO A O 1
ATOM 792 N N . ALA A 1 106 ? 3.540 2.994 -25.202 1.00 84.50 106 ALA A N 1
ATOM 793 C CA . ALA A 1 106 ? 4.632 3.193 -26.166 1.00 84.50 106 ALA A CA 1
ATOM 794 C C . ALA A 1 106 ? 5.401 4.518 -25.979 1.00 84.50 106 ALA A C 1
ATOM 796 O O . ALA A 1 106 ? 6.606 4.569 -26.205 1.00 84.50 106 ALA A O 1
ATOM 797 N N . LYS A 1 107 ? 4.722 5.576 -25.516 1.00 85.06 107 LYS A N 1
ATOM 798 C CA . LYS A 1 107 ? 5.304 6.904 -25.250 1.00 85.06 107 LYS A CA 1
ATOM 799 C C . LYS A 1 107 ? 5.780 7.102 -23.804 1.00 85.06 107 LYS A C 1
ATOM 801 O O . LYS A 1 107 ? 5.989 8.238 -23.392 1.00 85.06 107 LYS A O 1
ATOM 806 N N . ASP A 1 108 ? 5.901 6.040 -23.009 1.00 84.06 108 ASP A N 1
ATOM 807 C CA . ASP A 1 108 ? 6.331 6.164 -21.618 1.00 84.06 108 ASP A CA 1
ATOM 808 C C . ASP A 1 108 ? 7.797 6.611 -21.518 1.00 84.06 108 ASP A C 1
ATOM 810 O O . ASP A 1 108 ? 8.719 5.910 -21.943 1.00 84.06 108 ASP A O 1
ATOM 814 N N . THR A 1 109 ? 7.997 7.774 -20.907 1.00 83.81 109 THR A N 1
ATOM 815 C CA . THR A 1 109 ? 9.305 8.371 -20.607 1.00 83.81 109 THR A CA 1
ATOM 816 C C . THR A 1 109 ? 9.626 8.331 -19.112 1.00 83.81 109 THR A C 1
ATOM 818 O O . THR A 1 109 ? 10.595 8.944 -18.668 1.00 83.81 109 THR A O 1
ATOM 821 N N . THR A 1 110 ? 8.833 7.606 -18.315 1.00 80.31 110 THR A N 1
ATOM 822 C CA . THR A 1 110 ? 9.067 7.470 -16.875 1.00 80.31 110 THR A CA 1
ATOM 823 C C . THR A 1 110 ? 10.345 6.671 -16.627 1.00 80.31 110 THR A C 1
ATOM 825 O O . THR A 1 110 ? 10.481 5.532 -17.083 1.00 80.31 110 THR A O 1
ATOM 828 N N . THR A 1 111 ? 11.280 7.260 -15.884 1.00 76.50 111 THR A N 1
ATOM 829 C CA . THR A 1 111 ? 12.499 6.586 -15.423 1.00 76.50 111 THR A CA 1
ATOM 830 C C . THR A 1 111 ? 12.218 5.738 -14.185 1.00 76.50 111 THR A C 1
ATOM 832 O O . THR A 1 111 ? 11.234 5.955 -13.471 1.00 76.50 111 THR A O 1
ATOM 835 N N . LEU A 1 112 ? 13.104 4.784 -13.885 1.00 70.50 112 LEU A N 1
ATOM 836 C CA . LEU A 1 112 ? 12.968 3.941 -12.694 1.00 70.50 112 LEU A CA 1
ATOM 837 C C . LEU A 1 112 ? 12.878 4.760 -11.391 1.00 70.50 112 LEU A C 1
ATOM 839 O O . LEU A 1 112 ? 12.092 4.420 -10.509 1.00 70.50 112 LEU A O 1
ATOM 843 N N . ALA A 1 113 ? 13.622 5.868 -11.296 1.00 62.69 113 ALA A N 1
ATOM 844 C CA . ALA A 1 113 ? 13.589 6.771 -10.145 1.00 62.69 113 ALA A CA 1
ATOM 845 C C . ALA A 1 113 ? 12.218 7.452 -9.976 1.00 62.69 113 ALA A C 1
ATOM 847 O O . ALA A 1 113 ? 11.641 7.400 -8.893 1.00 62.69 113 ALA A O 1
ATOM 848 N N . ALA A 1 114 ? 11.649 7.997 -11.057 1.00 64.19 114 ALA A N 1
ATOM 849 C CA . ALA A 1 114 ? 10.327 8.628 -11.028 1.00 64.19 114 ALA A CA 1
ATOM 850 C C . ALA A 1 114 ? 9.203 7.617 -10.724 1.00 64.19 114 ALA A C 1
ATOM 852 O O . ALA A 1 114 ? 8.230 7.926 -10.034 1.00 64.19 114 ALA A O 1
ATOM 853 N N . ALA A 1 115 ? 9.340 6.377 -11.205 1.00 60.53 115 ALA A N 1
ATOM 854 C CA . ALA A 1 115 ? 8.410 5.300 -10.877 1.00 60.53 115 ALA A CA 1
ATOM 855 C C . ALA A 1 115 ? 8.489 4.894 -9.393 1.00 60.53 115 ALA A C 1
ATOM 857 O O . ALA A 1 115 ? 7.452 4.656 -8.770 1.00 60.53 115 ALA A O 1
ATOM 858 N N . ALA A 1 116 ? 9.697 4.842 -8.821 1.00 57.94 116 ALA A N 1
ATOM 859 C CA . ALA A 1 116 ? 9.910 4.544 -7.406 1.00 57.94 116 ALA A CA 1
ATOM 860 C C . ALA A 1 116 ? 9.351 5.650 -6.494 1.00 57.94 116 ALA A C 1
ATOM 862 O O . ALA A 1 116 ? 8.672 5.346 -5.515 1.00 57.94 116 ALA A O 1
ATOM 863 N N . GLU A 1 117 ? 9.556 6.919 -6.849 1.00 61.41 117 GLU A N 1
ATOM 864 C CA . GLU A 1 117 ? 9.005 8.071 -6.126 1.00 61.41 117 GLU A CA 1
ATOM 865 C C . GLU A 1 117 ? 7.469 8.033 -6.094 1.00 61.41 117 GLU A C 1
ATOM 867 O O . GLU A 1 117 ? 6.859 8.058 -5.024 1.00 61.41 117 GLU A O 1
ATOM 872 N N . LYS A 1 118 ? 6.833 7.806 -7.250 1.00 62.91 118 LYS A N 1
ATOM 873 C CA . LYS A 1 118 ? 5.373 7.652 -7.346 1.00 62.91 118 LYS A CA 1
ATOM 874 C C . LYS A 1 118 ? 4.839 6.480 -6.509 1.00 62.91 118 LYS A C 1
ATOM 876 O O . LYS A 1 118 ? 3.744 6.565 -5.945 1.00 62.91 118 LYS A O 1
ATOM 881 N N . PHE A 1 119 ? 5.583 5.374 -6.425 1.00 60.72 119 PHE A N 1
ATOM 882 C CA . PHE A 1 119 ? 5.209 4.226 -5.595 1.00 60.72 119 PHE A CA 1
ATOM 883 C C . PHE A 1 119 ? 5.263 4.563 -4.094 1.00 60.72 119 PHE A C 1
ATOM 885 O O . PHE A 1 119 ? 4.322 4.236 -3.359 1.00 60.72 119 PHE A O 1
ATOM 892 N N . ILE A 1 120 ? 6.306 5.271 -3.653 1.00 59.62 120 ILE A N 1
ATOM 893 C CA . ILE A 1 120 ? 6.467 5.737 -2.266 1.00 59.62 120 ILE A CA 1
ATOM 894 C C . ILE A 1 120 ? 5.344 6.714 -1.886 1.00 59.62 120 ILE A C 1
ATOM 896 O O . ILE A 1 120 ? 4.715 6.564 -0.835 1.00 59.62 120 ILE A O 1
ATOM 900 N N . ASP A 1 121 ? 5.004 7.654 -2.766 1.00 61.94 121 ASP A N 1
ATOM 901 C CA . ASP A 1 121 ? 3.909 8.596 -2.519 1.00 61.94 121 ASP A CA 1
ATOM 902 C C . ASP A 1 121 ? 2.555 7.891 -2.394 1.00 61.94 121 ASP A C 1
ATOM 904 O O . ASP A 1 121 ? 1.771 8.173 -1.481 1.00 61.94 121 ASP A O 1
ATOM 908 N N . SER A 1 122 ? 2.285 6.910 -3.260 1.00 56.59 122 SER A N 1
ATOM 909 C CA . SER A 1 122 ? 1.024 6.161 -3.221 1.00 56.59 122 SER A CA 1
ATOM 910 C C . SER A 1 122 ? 0.842 5.353 -1.927 1.00 56.59 122 SER A C 1
ATOM 912 O O . SER A 1 122 ? -0.257 5.305 -1.365 1.00 56.59 122 SER A O 1
ATOM 914 N N . THR A 1 123 ? 1.923 4.763 -1.404 1.00 61.00 123 THR A N 1
ATOM 915 C CA . THR A 1 123 ? 1.900 4.020 -0.135 1.00 61.00 123 THR A CA 1
ATOM 916 C C . THR A 1 123 ? 1.722 4.959 1.057 1.00 61.00 123 THR A C 1
ATOM 918 O O . THR A 1 123 ? 0.934 4.648 1.955 1.00 61.00 123 THR A O 1
ATOM 921 N N . LYS A 1 124 ? 2.347 6.144 1.035 1.00 66.94 124 L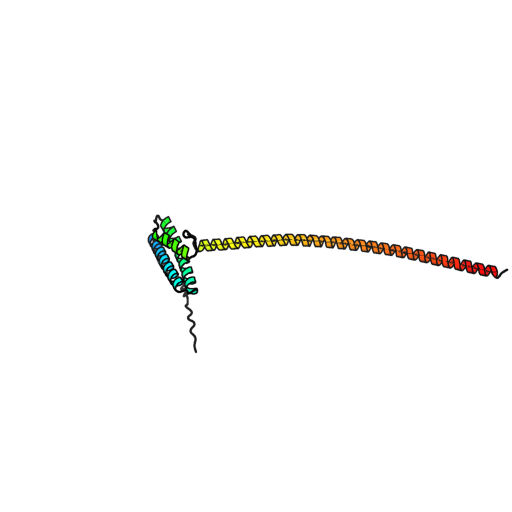YS A N 1
ATOM 922 C CA . LYS A 1 124 ? 2.170 7.188 2.058 1.00 66.94 124 LYS A CA 1
ATOM 923 C C . LYS A 1 124 ? 0.724 7.691 2.137 1.00 66.94 124 LYS A C 1
ATOM 925 O O . LYS A 1 124 ? 0.165 7.776 3.231 1.00 66.94 124 LYS A O 1
ATOM 930 N N . VAL A 1 125 ? 0.085 7.956 0.994 1.00 67.44 125 VAL A N 1
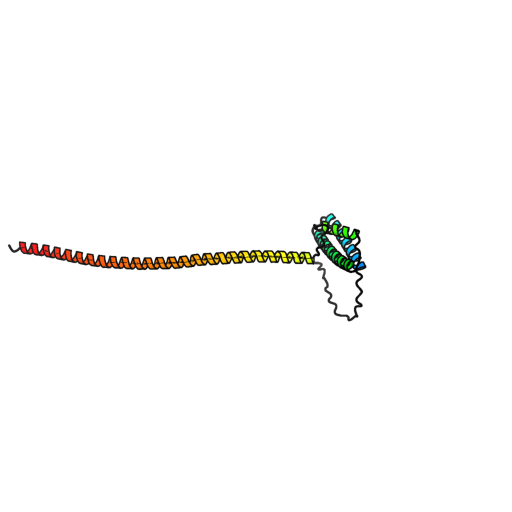ATOM 931 C CA . VAL A 1 125 ? -1.325 8.394 0.935 1.00 67.44 125 VAL A CA 1
ATOM 932 C C . VAL A 1 125 ? -2.271 7.323 1.494 1.00 67.44 125 VAL A C 1
ATOM 934 O O . VAL A 1 125 ? -3.205 7.638 2.235 1.00 67.44 125 VAL A O 1
ATOM 937 N N . ASN A 1 126 ? -2.027 6.045 1.189 1.00 70.62 126 ASN A N 1
ATOM 938 C CA . ASN A 1 126 ? -2.864 4.956 1.696 1.00 70.62 126 ASN A CA 1
ATOM 939 C C . ASN A 1 126 ? -2.702 4.748 3.216 1.00 70.62 126 ASN A C 1
ATOM 941 O O . ASN A 1 126 ? -3.680 4.457 3.909 1.00 70.62 126 ASN A O 1
ATOM 945 N N . ALA A 1 127 ? -1.488 4.932 3.745 1.00 66.94 127 ALA A N 1
ATOM 946 C CA . ALA A 1 127 ? -1.222 4.878 5.181 1.00 66.94 127 ALA A CA 1
ATOM 947 C C . ALA A 1 127 ? -1.932 6.013 5.943 1.00 66.94 127 ALA A C 1
ATOM 949 O O . ALA A 1 127 ? -2.604 5.744 6.939 1.00 66.94 127 ALA A O 1
ATOM 950 N N . ASP A 1 128 ? -1.871 7.252 5.440 1.00 72.75 128 ASP A N 1
ATOM 951 C CA . ASP A 1 128 ? -2.551 8.410 6.046 1.00 72.75 128 ASP A CA 1
ATOM 952 C C . ASP A 1 128 ? -4.079 8.230 6.088 1.00 72.75 128 ASP A C 1
ATOM 954 O O . ASP A 1 128 ? -4.728 8.475 7.109 1.00 72.75 128 ASP A O 1
ATOM 958 N N . LYS A 1 129 ? -4.666 7.700 5.005 1.00 76.88 129 LYS A N 1
ATOM 959 C CA . LYS A 1 129 ? -6.105 7.403 4.947 1.00 76.88 129 LYS A CA 1
ATOM 960 C C . LYS A 1 129 ? -6.525 6.373 6.001 1.00 76.88 129 LYS A C 1
ATOM 962 O O . LYS A 1 129 ? -7.545 6.566 6.666 1.00 76.88 129 LYS A O 1
ATOM 967 N N . LYS A 1 130 ? -5.748 5.297 6.174 1.00 76.75 130 LYS A N 1
ATOM 968 C CA . LYS A 1 130 ? -6.009 4.278 7.206 1.00 76.75 130 LYS A CA 1
ATOM 969 C C . LYS A 1 130 ? -5.845 4.847 8.617 1.00 76.75 130 LYS A C 1
ATOM 971 O O . LYS A 1 130 ? -6.690 4.579 9.467 1.00 76.75 130 LYS A O 1
ATOM 976 N N . ALA A 1 131 ? -4.824 5.670 8.856 1.00 75.75 131 ALA A N 1
ATOM 977 C CA . ALA A 1 131 ? -4.609 6.315 10.151 1.00 75.75 131 ALA A CA 1
ATOM 978 C C . ALA A 1 131 ? -5.792 7.216 10.545 1.00 75.75 131 ALA A C 1
ATOM 980 O O . ALA A 1 131 ? -6.322 7.091 11.648 1.00 75.75 131 ALA A O 1
ATOM 981 N N . LYS A 1 132 ? -6.287 8.050 9.620 1.00 83.81 132 LYS A N 1
ATOM 982 C CA . LYS A 1 132 ? -7.468 8.904 9.850 1.00 83.81 132 LYS A CA 1
ATOM 983 C C . LYS A 1 132 ? -8.733 8.103 10.168 1.00 83.81 132 LYS A C 1
ATOM 985 O O . LYS A 1 132 ? -9.497 8.501 11.044 1.00 83.81 132 LYS A O 1
ATOM 990 N N . GLN A 1 133 ? -8.946 6.967 9.500 1.00 82.31 133 GLN A N 1
ATOM 991 C CA . GLN A 1 133 ? -10.075 6.078 9.804 1.00 82.31 133 GLN A CA 1
ATOM 992 C C . GLN A 1 133 ? -9.981 5.481 11.212 1.00 82.31 133 GLN A C 1
ATOM 994 O O . GLN A 1 133 ? -10.978 5.470 11.931 1.00 82.31 133 GLN A O 1
ATOM 999 N N . VAL A 1 134 ? -8.793 5.024 11.622 1.00 79.38 134 VAL A N 1
ATOM 1000 C CA . VAL A 1 134 ? -8.568 4.482 12.971 1.00 79.38 134 VAL A CA 1
ATOM 1001 C C . VAL A 1 134 ? -8.798 5.555 14.035 1.00 79.38 134 VAL A C 1
ATOM 1003 O O . VAL A 1 134 ? -9.528 5.305 14.989 1.00 79.38 134 VAL A O 1
ATOM 1006 N N . ILE A 1 135 ? -8.265 6.766 13.846 1.00 84.38 135 ILE A N 1
ATOM 1007 C CA . ILE A 1 135 ? -8.469 7.889 14.777 1.00 84.38 135 ILE A CA 1
ATOM 1008 C C . ILE A 1 135 ? -9.961 8.234 14.907 1.00 84.38 135 ILE A C 1
ATOM 1010 O O . ILE A 1 135 ? -10.462 8.389 16.019 1.00 84.38 135 ILE A O 1
ATOM 1014 N N . GLY A 1 136 ? -10.702 8.287 13.794 1.00 83.88 136 GLY A N 1
ATOM 1015 C CA . GLY A 1 136 ? -12.149 8.530 13.825 1.00 83.88 136 GLY A CA 1
ATOM 1016 C C . GLY A 1 136 ? -12.940 7.426 14.542 1.00 83.88 136 GLY A C 1
ATOM 1017 O O . GLY A 1 136 ? -13.881 7.714 15.290 1.00 83.88 136 GLY A O 1
ATOM 1018 N N . ALA A 1 137 ? -12.547 6.161 14.360 1.00 82.75 137 ALA A N 1
ATOM 1019 C CA . ALA A 1 137 ? -13.153 5.028 15.056 1.00 82.75 137 ALA A CA 1
ATOM 1020 C C . ALA A 1 137 ? -12.866 5.059 16.567 1.00 82.75 137 ALA A C 1
ATOM 1022 O O . ALA A 1 137 ? -13.780 4.812 17.356 1.00 82.75 137 ALA A O 1
ATOM 1023 N N . ILE A 1 138 ? -11.640 5.418 16.968 1.00 82.38 138 ILE A N 1
ATOM 1024 C CA . ILE A 1 138 ? -11.253 5.592 18.376 1.00 82.38 138 ILE A CA 1
ATOM 1025 C C . ILE A 1 138 ? -12.098 6.694 19.020 1.00 82.38 138 ILE A C 1
ATOM 1027 O O . ILE A 1 138 ? -12.763 6.420 20.014 1.00 82.38 138 ILE A O 1
ATOM 1031 N N . ALA A 1 139 ? -12.185 7.879 18.410 1.00 84.44 139 ALA A N 1
ATOM 1032 C CA . ALA A 1 139 ? -12.987 8.987 18.940 1.00 84.44 139 ALA A CA 1
ATOM 1033 C C . ALA A 1 139 ? -14.481 8.621 19.086 1.00 84.44 139 ALA A C 1
ATOM 1035 O O . ALA A 1 139 ? -15.151 8.988 20.053 1.00 84.44 139 ALA A O 1
ATOM 1036 N N . THR A 1 140 ? -15.020 7.844 18.140 1.00 87.75 140 THR A N 1
ATOM 1037 C CA . THR A 1 140 ? -16.394 7.321 18.230 1.00 87.75 140 THR A CA 1
ATOM 1038 C C . THR A 1 140 ? -16.542 6.320 19.381 1.00 87.75 140 THR A C 1
ATOM 1040 O O . THR A 1 140 ? -17.551 6.335 20.090 1.00 87.75 140 THR A O 1
ATOM 1043 N N . GLY A 1 141 ? -15.546 5.452 19.577 1.00 82.12 141 GLY A N 1
ATOM 1044 C CA . GLY A 1 141 ? -15.487 4.502 20.685 1.00 82.12 141 GLY A CA 1
ATOM 1045 C C . GLY A 1 141 ? -15.420 5.192 22.048 1.00 82.12 141 GLY A C 1
ATOM 1046 O O . GLY A 1 141 ? -16.216 4.867 22.926 1.00 82.12 141 GLY A O 1
ATOM 1047 N N . GLU A 1 142 ? -14.547 6.189 22.202 1.00 84.25 142 GLU A N 1
ATOM 1048 C CA . GLU A 1 142 ? -14.397 6.985 23.428 1.00 84.25 142 GLU A CA 1
ATOM 1049 C C . GLU A 1 142 ? -15.714 7.655 23.835 1.00 84.25 142 GLU A C 1
ATOM 1051 O O . GLU A 1 142 ? -16.129 7.564 24.992 1.00 84.25 142 GLU A O 1
ATOM 1056 N N . ASN A 1 143 ? -16.439 8.238 22.876 1.00 87.44 143 ASN A N 1
ATOM 1057 C CA . ASN A 1 143 ? -17.747 8.839 23.139 1.00 87.44 143 ASN A CA 1
ATOM 1058 C C . ASN A 1 143 ? -18.788 7.816 23.619 1.00 87.44 143 ASN A C 1
ATOM 1060 O O . ASN A 1 143 ? -19.537 8.096 24.556 1.00 87.44 143 ASN A O 1
ATOM 1064 N N . LYS A 1 144 ? -18.828 6.618 23.020 1.00 86.12 144 LYS A N 1
ATOM 1065 C CA . LYS A 1 144 ? -19.734 5.543 23.463 1.00 86.12 144 LYS A CA 1
ATOM 1066 C C . LYS A 1 144 ? -19.386 5.053 24.868 1.00 86.12 144 LYS A C 1
ATOM 1068 O O . LYS A 1 144 ? -20.286 4.875 25.685 1.00 86.12 144 LYS A O 1
ATOM 1073 N N . VAL A 1 145 ? -18.099 4.870 25.167 1.00 88.81 145 VAL A N 1
ATOM 1074 C CA . VAL A 1 145 ? -17.635 4.475 26.507 1.00 88.81 145 VAL A CA 1
ATOM 1075 C C . VAL A 1 145 ? -18.018 5.533 27.538 1.00 88.81 145 VAL A C 1
ATOM 1077 O O . VAL A 1 145 ? -18.541 5.185 28.595 1.00 88.81 145 VAL A O 1
ATOM 1080 N N . LYS A 1 146 ? -17.847 6.819 27.214 1.00 89.19 146 LYS A N 1
ATOM 1081 C CA . LYS A 1 146 ? -18.262 7.917 28.091 1.00 89.19 146 LYS A CA 1
ATOM 1082 C C . LYS A 1 146 ? -19.770 7.899 28.362 1.00 89.19 146 LYS A C 1
ATOM 1084 O O . LYS A 1 146 ? -20.171 7.995 29.515 1.00 89.19 146 LYS A O 1
ATOM 1089 N N . GLN A 1 147 ? -20.600 7.706 27.335 1.00 89.75 147 GLN A 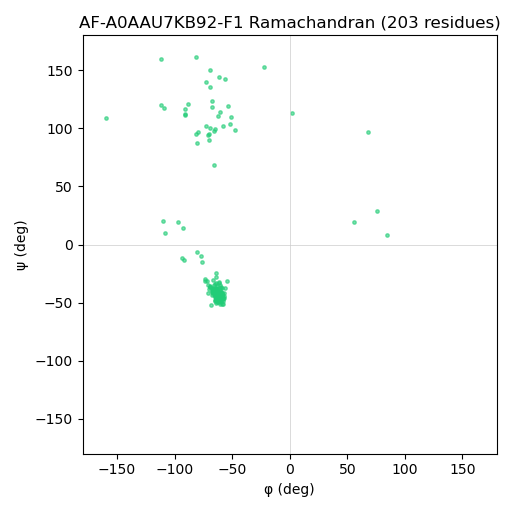N 1
ATOM 1090 C CA . GLN A 1 147 ? -22.057 7.598 27.500 1.00 89.75 147 GLN A CA 1
ATOM 1091 C C . GLN A 1 147 ? -22.459 6.430 28.410 1.00 89.75 147 GLN A C 1
ATOM 1093 O O . GLN A 1 147 ? -23.304 6.600 29.287 1.00 89.75 147 GLN A O 1
ATOM 1098 N N . VAL A 1 148 ? -21.840 5.257 28.231 1.00 91.62 148 VAL A N 1
ATOM 1099 C CA . VAL A 1 148 ? -22.084 4.092 29.097 1.00 91.62 148 VAL A CA 1
ATOM 1100 C C . VAL A 1 148 ? -21.645 4.386 30.530 1.00 91.62 148 VAL A C 1
ATOM 1102 O O . VAL A 1 148 ? -22.393 4.102 31.461 1.00 91.62 148 VAL A O 1
ATOM 1105 N N . SER A 1 149 ? -20.474 4.995 30.718 1.00 90.69 149 SER A N 1
ATOM 1106 C CA . SER A 1 149 ? -19.968 5.382 32.039 1.00 90.69 149 SER A CA 1
ATOM 1107 C C . SER A 1 149 ? -20.916 6.352 32.753 1.00 90.69 149 SER A C 1
ATOM 1109 O O . SER A 1 149 ? -21.275 6.125 33.910 1.00 90.69 149 SER A O 1
ATOM 1111 N N . ASP A 1 150 ? -21.373 7.395 32.057 1.00 92.06 150 ASP A N 1
ATOM 1112 C CA . ASP A 1 150 ? -22.301 8.392 32.600 1.00 92.06 150 ASP A CA 1
ATOM 1113 C C . ASP A 1 150 ? -23.654 7.741 32.972 1.00 92.06 150 ASP A C 1
ATOM 1115 O O . ASP A 1 150 ? -24.206 7.999 34.046 1.00 92.06 150 ASP A O 1
ATOM 1119 N N . ALA A 1 151 ? -24.161 6.823 32.137 1.00 90.56 151 ALA A N 1
ATOM 1120 C CA . ALA A 1 151 ? -25.387 6.069 32.411 1.00 90.56 151 ALA A CA 1
ATOM 1121 C C . ALA A 1 151 ? -25.251 5.121 33.616 1.00 90.56 151 ALA A C 1
ATOM 1123 O O . ALA A 1 151 ? -26.167 5.033 34.438 1.00 90.56 151 ALA A O 1
ATOM 1124 N N . VAL A 1 152 ? -24.109 4.439 33.762 1.00 92.06 152 VAL A N 1
ATOM 1125 C CA . VAL A 1 152 ? -23.826 3.570 34.916 1.00 92.06 152 VAL A CA 1
ATOM 1126 C C . VAL A 1 152 ? -23.790 4.386 36.207 1.00 92.06 152 VAL A C 1
ATOM 1128 O O . VAL A 1 152 ? -24.427 3.994 37.187 1.00 92.06 152 VAL A O 1
ATOM 1131 N N . ALA A 1 153 ? -23.125 5.544 36.208 1.00 92.56 153 ALA A N 1
ATOM 1132 C CA . ALA A 1 153 ? -23.083 6.431 37.369 1.00 92.56 153 ALA A CA 1
ATOM 1133 C C . ALA A 1 153 ? -24.489 6.926 37.768 1.00 92.56 153 ALA A C 1
ATOM 1135 O O . ALA A 1 153 ? -24.859 6.904 38.947 1.00 92.56 153 ALA A O 1
ATOM 1136 N N . ALA A 1 154 ? -25.315 7.310 36.789 1.00 93.06 154 ALA A N 1
ATOM 1137 C CA . ALA A 1 154 ? -26.703 7.706 37.028 1.00 93.06 154 ALA A CA 1
ATOM 1138 C C . ALA A 1 154 ? -27.560 6.548 37.583 1.00 93.06 154 ALA A C 1
ATOM 1140 O O . ALA A 1 154 ? -28.350 6.737 38.517 1.00 93.06 154 ALA A O 1
ATOM 1141 N N . GLY A 1 155 ? -27.374 5.335 37.053 1.00 90.31 155 GLY A N 1
ATOM 1142 C CA . GLY A 1 155 ? -28.047 4.126 37.528 1.00 90.31 155 GLY A CA 1
ATOM 1143 C C . GLY A 1 155 ? -27.680 3.784 38.972 1.00 90.31 155 GLY A C 1
ATOM 1144 O O . GLY A 1 155 ? -28.567 3.555 39.796 1.00 90.31 155 GLY A O 1
ATOM 1145 N N . GLN A 1 156 ? -26.390 3.837 39.316 1.00 93.12 156 GLN A N 1
ATOM 1146 C CA . GLN A 1 156 ? -25.908 3.605 40.682 1.00 93.12 156 GLN A CA 1
ATOM 1147 C C . GLN A 1 156 ? -26.527 4.584 41.687 1.00 93.12 156 GLN A C 1
ATOM 1149 O O . GLN A 1 156 ? -27.000 4.163 42.746 1.00 93.12 156 GLN A O 1
ATOM 1154 N N . ASN A 1 157 ? -26.592 5.873 41.347 1.00 94.06 157 ASN A N 1
ATOM 1155 C CA . ASN A 1 157 ? -27.219 6.882 42.204 1.00 94.06 157 ASN A CA 1
ATOM 1156 C C . ASN A 1 157 ? -28.721 6.631 42.393 1.00 94.06 157 ASN A C 1
ATOM 1158 O O . ASN A 1 157 ? -29.236 6.750 43.506 1.00 94.06 157 ASN A O 1
ATOM 1162 N N . THR A 1 158 ? -29.419 6.226 41.330 1.00 94.56 158 THR A N 1
ATOM 1163 C CA . THR A 1 158 ? -30.849 5.892 41.393 1.00 94.56 158 THR A CA 1
ATOM 1164 C C . THR A 1 158 ? -31.104 4.700 42.313 1.00 94.56 158 THR A C 1
ATOM 1166 O O . THR A 1 158 ? -31.959 4.772 43.197 1.00 94.56 158 THR A O 1
ATOM 1169 N N . VAL A 1 159 ? -30.325 3.624 42.164 1.00 94.19 159 VAL A N 1
ATOM 1170 C CA . VAL A 1 159 ? -30.424 2.434 43.022 1.00 94.19 159 VAL A CA 1
ATOM 1171 C C . VAL A 1 159 ? -30.141 2.796 44.477 1.00 94.19 159 VAL A C 1
ATOM 1173 O O . VAL A 1 159 ? -30.932 2.449 45.351 1.00 94.19 159 VAL A O 1
ATOM 1176 N N . LYS A 1 160 ? -29.070 3.554 44.743 1.00 94.81 160 LYS A N 1
ATOM 1177 C CA . LYS A 1 160 ? -28.718 3.997 46.099 1.00 94.81 160 LYS A CA 1
ATOM 1178 C C . LYS A 1 160 ? -29.862 4.778 46.751 1.00 94.81 160 LYS A C 1
ATOM 1180 O O . LYS A 1 160 ? -30.238 4.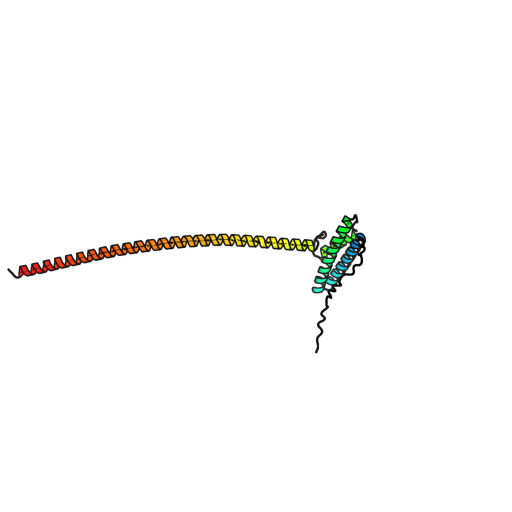481 47.883 1.00 94.81 160 LYS A O 1
ATOM 1185 N N . ASN A 1 161 ? -30.465 5.716 46.023 1.00 94.25 161 ASN A N 1
ATOM 1186 C CA . ASN A 1 161 ? -31.596 6.500 46.517 1.00 94.25 161 ASN A CA 1
ATOM 1187 C C . ASN A 1 161 ? -32.841 5.640 46.777 1.00 94.25 161 ASN A C 1
ATOM 1189 O O . ASN A 1 161 ? -33.523 5.836 47.783 1.00 94.25 161 ASN A O 1
ATOM 1193 N N . ASN A 1 162 ? -33.131 4.671 45.906 1.00 93.62 162 ASN A N 1
ATOM 1194 C CA . ASN A 1 162 ? -34.258 3.757 46.092 1.00 93.62 162 ASN A CA 1
ATOM 1195 C C . ASN A 1 162 ? -34.060 2.846 47.309 1.00 93.62 162 ASN A C 1
ATOM 1197 O O . ASN A 1 162 ? -35.001 2.654 48.074 1.00 93.62 162 ASN A O 1
ATOM 1201 N N . VAL A 1 163 ? -32.840 2.347 47.533 1.00 95.06 163 VAL A N 1
ATOM 1202 C CA . VAL A 1 163 ? -32.497 1.551 48.722 1.00 95.06 163 VAL A CA 1
ATOM 1203 C C . VAL A 1 163 ? -32.663 2.374 50.000 1.00 95.06 163 VAL A C 1
ATOM 1205 O O . VAL A 1 163 ? -33.258 1.887 50.958 1.00 95.06 163 VAL A O 1
ATOM 1208 N N . ILE A 1 164 ? -32.205 3.632 50.013 1.00 96.06 164 ILE A N 1
ATOM 1209 C CA . ILE A 1 164 ? -32.392 4.536 51.161 1.00 96.06 164 ILE A CA 1
ATOM 1210 C C . ILE A 1 164 ? -33.886 4.715 51.465 1.00 96.06 164 ILE A C 1
ATOM 1212 O O . ILE A 1 164 ? -34.314 4.470 52.593 1.00 96.06 164 ILE A O 1
ATOM 1216 N N . LYS A 1 165 ? -34.700 5.049 50.454 1.00 94.81 165 LYS A N 1
ATOM 1217 C CA . LYS A 1 165 ? -36.156 5.217 50.613 1.00 94.81 165 LYS A CA 1
ATOM 1218 C C . LYS A 1 165 ? -36.849 3.936 51.084 1.00 94.81 165 LYS A C 1
ATOM 1220 O O . LYS A 1 165 ? -37.737 3.998 51.933 1.00 94.81 165 LYS A O 1
ATOM 1225 N N . ALA A 1 166 ? -36.451 2.780 50.553 1.00 93.88 166 ALA A N 1
ATOM 1226 C CA . ALA A 1 166 ? -36.998 1.488 50.960 1.00 93.88 166 ALA A CA 1
ATOM 1227 C C . ALA A 1 166 ? -36.673 1.179 52.429 1.00 93.88 166 ALA A C 1
ATOM 1229 O O . ALA A 1 166 ? -37.569 0.804 53.185 1.00 93.88 166 ALA A O 1
ATOM 1230 N N . ASN A 1 167 ? -35.429 1.415 52.859 1.00 95.12 167 ASN A N 1
ATOM 1231 C CA . ASN A 1 167 ? -35.025 1.245 54.256 1.00 95.12 167 ASN A CA 1
ATOM 1232 C C . ASN A 1 167 ? -35.786 2.186 55.198 1.00 95.12 167 ASN A C 1
ATOM 1234 O O . ASN A 1 167 ? -36.233 1.761 56.263 1.00 95.12 167 ASN A O 1
ATOM 1238 N N . GLU A 1 168 ? -35.983 3.448 54.811 1.00 95.88 168 GLU A N 1
ATOM 1239 C CA . GLU A 1 168 ? -36.800 4.391 55.581 1.00 95.88 168 GLU A CA 1
ATOM 1240 C C . GLU A 1 168 ? -38.262 3.935 55.687 1.00 95.88 168 GLU A C 1
ATOM 1242 O O . GLU A 1 168 ? -38.864 4.019 56.761 1.00 95.88 168 GLU A O 1
ATOM 1247 N N . GLY A 1 169 ? -38.832 3.419 54.594 1.00 95.06 169 GLY A N 1
ATOM 1248 C CA . GLY A 1 169 ? -40.180 2.853 54.569 1.00 95.06 169 GLY A CA 1
ATOM 1249 C C . GLY A 1 169 ? -40.324 1.643 55.493 1.00 95.06 169 GLY A C 1
ATOM 1250 O O . GLY A 1 169 ? -41.237 1.605 56.319 1.00 95.06 169 GLY A O 1
ATOM 1251 N N . LEU A 1 170 ? -39.387 0.693 55.419 1.00 96.25 170 LEU A N 1
ATOM 1252 C CA . LEU A 1 170 ? -39.351 -0.485 56.292 1.00 96.25 170 LEU A CA 1
ATOM 1253 C C . LEU A 1 170 ? -39.236 -0.096 57.769 1.00 96.25 170 LEU A C 1
ATOM 1255 O O . LEU A 1 170 ? -39.947 -0.656 58.603 1.00 96.25 170 LEU A O 1
ATOM 1259 N N . LYS A 1 171 ? -38.409 0.904 58.096 1.00 96.25 171 LYS A N 1
ATOM 1260 C CA . LYS A 1 171 ? -38.281 1.415 59.467 1.00 96.25 171 LYS A CA 1
ATOM 1261 C C . LYS A 1 171 ? -39.612 1.964 59.992 1.00 96.25 171 LYS A C 1
ATOM 1263 O O . LYS A 1 171 ? -40.035 1.588 61.081 1.00 96.25 171 LYS A O 1
ATOM 1268 N N . LYS A 1 172 ? -40.321 2.771 59.192 1.00 95.56 172 LYS A N 1
ATOM 1269 C CA . LYS A 1 172 ? -41.651 3.303 59.553 1.00 95.56 172 LYS A CA 1
ATOM 1270 C C . LYS A 1 172 ? -42.685 2.195 59.768 1.00 95.56 172 LYS A C 1
ATOM 1272 O O . LYS A 1 172 ? -43.456 2.255 60.725 1.00 95.56 172 LYS A O 1
ATOM 1277 N N . VAL A 1 173 ? -42.703 1.183 58.897 1.00 95.75 173 VAL A N 1
ATOM 1278 C CA . VAL A 1 173 ? -43.609 0.027 59.030 1.00 95.75 173 VAL A CA 1
ATOM 1279 C C . VAL A 1 173 ? -43.302 -0.761 60.301 1.00 95.75 173 VAL A C 1
ATOM 1281 O O . VAL A 1 173 ? -44.227 -1.122 61.031 1.00 95.75 173 VAL A O 1
ATOM 1284 N N . ASN A 1 174 ? -42.024 -0.989 60.601 1.00 95.44 174 ASN A N 1
ATOM 1285 C CA . ASN A 1 174 ? -41.599 -1.667 61.820 1.00 95.44 174 ASN A CA 1
ATOM 1286 C C . ASN A 1 174 ? -42.043 -0.905 63.081 1.00 95.44 174 ASN A C 1
ATOM 1288 O O . ASN A 1 174 ? -42.654 -1.495 63.972 1.00 95.44 174 ASN A O 1
ATOM 1292 N N . ASP A 1 175 ? -41.818 0.410 63.126 1.00 95.56 175 ASP A N 1
ATOM 1293 C CA . ASP A 1 175 ? -42.217 1.254 64.259 1.00 95.56 175 ASP A CA 1
ATOM 1294 C C . ASP A 1 175 ? -43.745 1.260 64.450 1.00 95.56 175 ASP A C 1
ATOM 1296 O O . ASP A 1 175 ? -44.244 1.106 65.569 1.00 95.56 175 ASP A O 1
ATOM 1300 N N . SER A 1 176 ? -44.505 1.357 63.352 1.00 95.06 176 SER A N 1
ATOM 1301 C CA . SER A 1 176 ? -45.971 1.281 63.373 1.00 95.06 176 SER A CA 1
ATOM 1302 C C . SER A 1 176 ? -46.474 -0.082 63.862 1.00 95.06 176 SER A C 1
ATOM 1304 O O . SER A 1 176 ? -47.370 -0.151 64.705 1.00 95.06 176 SER A O 1
ATOM 1306 N N . THR A 1 177 ? -45.865 -1.172 63.391 1.00 95.88 177 THR A N 1
ATOM 1307 C CA . THR A 1 177 ? -46.227 -2.541 63.787 1.00 95.88 177 THR A CA 1
ATOM 1308 C C . THR A 1 177 ? -45.953 -2.774 65.268 1.00 95.88 177 THR A C 1
ATOM 1310 O O . THR A 1 177 ? -46.810 -3.306 65.972 1.00 95.88 177 THR A O 1
ATOM 1313 N N . LYS A 1 178 ? -44.801 -2.309 65.772 1.00 96.12 178 LYS A N 1
ATOM 1314 C CA . LYS A 1 178 ? -44.462 -2.378 67.198 1.00 96.12 178 LYS A CA 1
ATOM 1315 C C . LYS A 1 178 ? -45.483 -1.625 68.050 1.00 96.12 178 LYS A C 1
ATOM 1317 O O . LYS A 1 178 ? -45.948 -2.164 69.049 1.00 96.12 178 LYS A O 1
ATOM 1322 N N . LYS A 1 179 ? -45.883 -0.420 67.629 1.00 96.06 179 LYS A N 1
ATOM 1323 C CA . LYS A 1 179 ? -46.915 0.363 68.322 1.00 96.06 179 LYS A CA 1
ATOM 1324 C C . LYS A 1 179 ? -48.259 -0.374 68.366 1.00 96.06 179 LYS A C 1
ATOM 1326 O O . LYS A 1 179 ? -48.831 -0.519 69.442 1.00 96.06 179 LYS A O 1
ATOM 1331 N N . ARG A 1 180 ? -48.731 -0.890 67.225 1.00 95.50 180 ARG A N 1
ATOM 1332 C CA . ARG A 1 180 ? -49.991 -1.654 67.154 1.00 95.50 180 ARG A CA 1
ATOM 1333 C C . ARG A 1 180 ? -49.955 -2.916 68.016 1.00 95.50 180 ARG A C 1
ATOM 1335 O O . ARG A 1 180 ? -50.956 -3.260 68.632 1.00 95.50 180 ARG A O 1
ATOM 1342 N N . LEU A 1 181 ? -48.813 -3.602 68.077 1.00 96.50 181 LEU A N 1
ATOM 1343 C CA . LEU A 1 181 ? -48.652 -4.787 68.918 1.00 96.50 181 LEU A CA 1
ATOM 1344 C C . LEU A 1 181 ? -48.796 -4.452 70.410 1.00 96.50 181 LEU A C 1
ATOM 1346 O O . LEU A 1 181 ? -49.469 -5.183 71.134 1.00 96.50 181 LEU A O 1
ATOM 1350 N N . GLU A 1 182 ? -48.196 -3.352 70.867 1.00 95.56 182 GLU A N 1
ATOM 1351 C CA . GLU A 1 182 ? -48.346 -2.883 72.251 1.00 95.56 182 GLU A CA 1
ATOM 1352 C C . GLU A 1 182 ? -49.800 -2.490 72.571 1.00 95.56 182 GLU A C 1
ATOM 1354 O O . GLU A 1 182 ? -50.318 -2.846 73.630 1.00 95.56 182 GLU A O 1
ATOM 1359 N N . GLU A 1 183 ? -50.501 -1.838 71.638 1.00 95.75 183 GLU A N 1
ATOM 1360 C CA . GLU A 1 183 ? -51.930 -1.520 71.780 1.00 95.75 183 GLU A CA 1
ATOM 1361 C C . GLU A 1 183 ? -52.793 -2.787 71.913 1.00 95.75 183 GLU A C 1
ATOM 1363 O O . GLU A 1 183 ? -53.631 -2.860 72.813 1.00 95.75 183 GLU A O 1
ATOM 1368 N N . ILE A 1 184 ? -52.551 -3.811 71.085 1.00 95.31 184 ILE A N 1
ATOM 1369 C CA . ILE A 1 184 ? -53.265 -5.099 71.154 1.00 95.31 184 ILE A CA 1
ATOM 1370 C C . ILE A 1 184 ? -53.000 -5.806 72.488 1.00 95.31 184 ILE A C 1
ATOM 1372 O O . ILE A 1 184 ? -53.938 -6.299 73.116 1.00 95.31 184 ILE A O 1
ATOM 1376 N N . LYS A 1 185 ? -51.745 -5.846 72.959 1.00 94.56 185 LYS A N 1
ATOM 1377 C CA . LYS A 1 185 ? -51.411 -6.434 74.269 1.00 94.56 185 LYS A CA 1
ATOM 1378 C C . LYS A 1 185 ? -52.155 -5.731 75.402 1.00 94.56 185 LYS A C 1
ATOM 1380 O O . LYS A 1 185 ? -52.696 -6.399 76.283 1.00 94.56 185 LYS A O 1
ATOM 1385 N N . LYS A 1 186 ? -52.210 -4.396 75.368 1.00 95.12 186 LYS A N 1
ATOM 1386 C CA . LYS A 1 186 ? -52.946 -3.604 76.357 1.00 95.12 186 LYS A CA 1
ATOM 1387 C C . LYS A 1 186 ? -54.441 -3.927 76.328 1.00 95.12 186 LYS A C 1
ATOM 1389 O O . LYS A 1 186 ? -54.998 -4.263 77.366 1.00 95.12 186 LYS A O 1
ATOM 1394 N N . GLN A 1 187 ? -55.056 -3.917 75.144 1.00 95.12 187 GLN A N 1
ATOM 1395 C CA . GLN A 1 187 ? -56.467 -4.284 74.967 1.00 95.12 187 GLN A CA 1
ATOM 1396 C C . GLN A 1 187 ? -56.764 -5.704 75.476 1.00 95.12 187 GLN A C 1
ATOM 1398 O O . GLN A 1 187 ? -57.770 -5.919 76.150 1.00 95.12 187 GLN A O 1
ATOM 1403 N N . GLY A 1 188 ? -55.878 -6.666 75.203 1.00 94.56 188 GLY A N 1
ATOM 1404 C CA . GLY A 1 188 ? -55.996 -8.036 75.706 1.00 94.56 188 GLY A CA 1
ATOM 1405 C C . GLY A 1 188 ? -55.949 -8.117 77.235 1.00 94.56 188 GLY A C 1
ATOM 1406 O O . GLY A 1 188 ? -56.785 -8.789 77.841 1.00 94.56 188 GLY A O 1
ATOM 1407 N N . ASN A 1 189 ? -55.023 -7.393 77.871 1.00 93.81 189 ASN A N 1
ATOM 1408 C CA . ASN A 1 189 ? -54.950 -7.314 79.332 1.00 93.81 189 ASN A CA 1
ATOM 1409 C C . ASN A 1 189 ? -56.191 -6.650 79.944 1.00 93.81 189 ASN A C 1
ATOM 1411 O O . ASN A 1 189 ? -56.712 -7.139 80.947 1.00 93.81 189 ASN A O 1
ATOM 1415 N N . ASP A 1 190 ? -56.690 -5.572 79.338 1.00 93.12 190 ASP A N 1
ATOM 1416 C CA . ASP A 1 190 ? -57.890 -4.872 79.803 1.00 93.12 190 ASP A CA 1
ATOM 1417 C C . ASP A 1 190 ? -59.126 -5.790 79.746 1.00 93.12 190 ASP A C 1
ATOM 1419 O O . ASP A 1 190 ? -59.898 -5.860 80.708 1.00 93.12 190 ASP A O 1
ATOM 1423 N N . LEU A 1 191 ? -59.276 -6.571 78.668 1.00 92.81 191 LEU A N 1
ATOM 1424 C CA . LEU A 1 191 ? -60.327 -7.587 78.544 1.00 92.81 191 LEU A CA 1
ATOM 1425 C C . LEU A 1 191 ? -60.194 -8.692 79.597 1.00 92.81 191 LEU A C 1
ATOM 1427 O O . LEU A 1 191 ? -61.182 -9.043 80.245 1.00 92.81 191 LEU A O 1
ATOM 1431 N N . LEU A 1 192 ? -58.989 -9.226 79.812 1.00 91.69 192 LEU A N 1
ATOM 1432 C CA . LEU A 1 192 ? -58.752 -10.249 80.834 1.00 91.69 192 LEU A CA 1
ATOM 1433 C C . LEU A 1 192 ? -59.132 -9.745 82.236 1.00 91.69 192 LEU A C 1
ATOM 1435 O O . LEU A 1 192 ? -59.773 -10.463 83.006 1.00 91.69 192 LEU A O 1
ATOM 1439 N N . ASN A 1 193 ? -58.775 -8.501 82.557 1.00 90.38 193 ASN A N 1
ATOM 1440 C CA . ASN A 1 193 ? -59.127 -7.868 83.827 1.00 90.38 193 ASN A CA 1
ATOM 1441 C C . ASN A 1 193 ? -60.646 -7.672 83.973 1.00 90.38 193 ASN A C 1
ATOM 1443 O O . ASN A 1 193 ? -61.193 -7.907 85.053 1.00 90.38 193 ASN A O 1
ATOM 1447 N N . LEU A 1 194 ? -61.349 -7.305 82.894 1.00 90.44 194 LEU A N 1
ATOM 1448 C CA . LEU A 1 194 ? -62.814 -7.224 82.877 1.00 90.44 194 LEU A CA 1
ATOM 1449 C C . LEU A 1 194 ? -63.475 -8.576 83.184 1.00 90.44 194 LEU A C 1
ATOM 1451 O O . LEU A 1 194 ? -64.408 -8.619 83.990 1.00 90.44 194 LEU A O 1
ATOM 1455 N N . PHE A 1 195 ? -62.982 -9.667 82.590 1.00 85.69 195 PHE A N 1
ATOM 1456 C CA . PHE A 1 195 ? -63.490 -11.019 82.850 1.00 85.69 195 PHE A CA 1
ATOM 1457 C C . PHE A 1 195 ? -63.265 -11.460 84.300 1.00 85.69 195 PHE A C 1
ATOM 1459 O O . PHE A 1 195 ? -64.207 -11.925 84.938 1.00 85.69 195 PHE A O 1
ATOM 1466 N N . LYS A 1 196 ? -62.065 -11.247 84.856 1.00 84.06 196 LYS A N 1
ATOM 1467 C CA . LYS A 1 196 ? -61.768 -11.579 86.264 1.00 84.06 196 LYS A CA 1
ATOM 1468 C C . LYS A 1 196 ? -62.690 -10.842 87.243 1.00 84.06 196 LYS A C 1
ATOM 1470 O O . LYS A 1 196 ? -63.230 -11.433 88.174 1.00 84.06 196 LYS A O 1
ATOM 1475 N N . ARG A 1 197 ? -62.953 -9.560 86.981 1.00 74.38 197 ARG A N 1
ATOM 1476 C CA . ARG A 1 197 ? -63.817 -8.726 87.826 1.00 74.38 197 ARG A CA 1
ATOM 1477 C C . ARG A 1 197 ? -65.291 -9.168 87.808 1.00 74.38 197 ARG A C 1
ATOM 1479 O O . ARG A 1 197 ? -65.992 -9.009 88.805 1.00 74.38 197 ARG A O 1
ATOM 1486 N N . LYS A 1 198 ? -65.769 -9.737 86.693 1.00 64.50 198 LYS A N 1
ATOM 1487 C CA . LYS A 1 198 ? -67.117 -10.333 86.575 1.00 64.50 198 LYS A CA 1
ATOM 1488 C C . LYS A 1 198 ? -67.266 -11.623 87.395 1.00 64.50 198 LYS A C 1
ATOM 1490 O O . LYS A 1 198 ? -68.336 -11.854 87.949 1.00 64.50 198 LYS A O 1
ATOM 1495 N N . THR A 1 199 ? -66.222 -12.447 87.485 1.00 59.41 199 THR A N 1
ATOM 1496 C CA . THR A 1 199 ? -66.237 -13.690 88.280 1.00 59.41 199 THR A CA 1
ATOM 1497 C C . THR A 1 199 ? -66.170 -13.449 89.789 1.00 59.41 199 THR A C 1
ATOM 1499 O O . THR A 1 199 ? -66.783 -14.197 90.546 1.00 59.41 199 THR A O 1
ATOM 1502 N N . ASP A 1 200 ? -65.503 -12.382 90.238 1.00 56.09 200 ASP A N 1
ATOM 1503 C CA . ASP A 1 200 ? -65.458 -12.031 91.668 1.00 56.09 200 ASP A CA 1
ATOM 1504 C C . ASP A 1 200 ? -66.788 -11.446 92.170 1.00 56.09 200 ASP A C 1
ATOM 1506 O O . ASP A 1 200 ? -67.178 -11.657 93.315 1.00 56.09 200 ASP A O 1
ATOM 1510 N N . THR A 1 201 ? -67.545 -10.774 91.297 1.00 55.19 201 THR A N 1
ATOM 1511 C CA . THR A 1 201 ? -68.877 -10.237 91.633 1.00 55.19 201 THR A CA 1
ATOM 1512 C C . THR A 1 201 ? -69.976 -11.302 91.686 1.00 55.19 201 THR A C 1
ATOM 1514 O O . THR A 1 201 ? -71.029 -11.041 92.253 1.00 55.19 201 THR A O 1
ATOM 1517 N N . THR A 1 202 ? -69.747 -12.507 91.152 1.00 52.72 202 THR A N 1
ATOM 1518 C CA . THR A 1 202 ? -70.704 -13.631 91.219 1.00 52.72 202 THR A CA 1
ATOM 1519 C C . THR A 1 202 ? -70.473 -14.573 92.405 1.00 52.72 202 THR A C 1
ATOM 1521 O O . THR A 1 202 ? -71.340 -15.392 92.682 1.00 52.72 202 THR A O 1
ATOM 1524 N N . LYS A 1 203 ? -69.341 -14.472 93.119 1.00 51.97 203 LYS A N 1
ATOM 1525 C CA . LYS A 1 203 ? -69.048 -15.283 94.320 1.00 51.97 203 LYS A CA 1
ATOM 1526 C C . LYS A 1 203 ? -69.469 -14.643 95.650 1.00 51.97 203 LYS A C 1
ATOM 1528 O O . LYS A 1 203 ? -69.474 -15.338 96.657 1.00 51.97 203 LYS A O 1
ATOM 1533 N N . ASN A 1 204 ? -69.800 -13.351 95.653 1.00 49.84 204 ASN A N 1
ATOM 1534 C CA . ASN A 1 204 ? -70.135 -12.578 96.858 1.00 49.84 204 ASN A CA 1
ATOM 1535 C C . ASN A 1 204 ? -71.626 -12.191 96.955 1.00 49.84 204 ASN A C 1
ATOM 1537 O O . ASN A 1 204 ? -71.952 -11.253 97.680 1.00 49.84 204 ASN A O 1
ATOM 1541 N N . ASN A 1 205 ? -72.510 -12.894 96.240 1.00 43.06 205 ASN A N 1
ATOM 1542 C CA . ASN A 1 205 ? -73.966 -12.765 96.358 1.00 43.06 205 ASN A CA 1
ATOM 1543 C C . ASN A 1 205 ? -74.587 -14.101 96.757 1.00 43.06 205 ASN A C 1
ATOM 1545 O O . ASN A 1 205 ? -74.239 -15.106 96.098 1.00 43.06 205 ASN A O 1
#

Nearest PDB structures (foldseek):
  6adq-assembly1_S  TM=5.344E-01  e=5.823E+00  Mycolicibacterium smegmatis MC2 51

Sequence (205 aa):
MKNIILICLLTFSLAACNTATKKEEKIDFTKSYETAALALTDAQLNYDAAVASKDTARIAAAKIQLETAKTNYLNSKNNYTANGGIVKQEDDQLLAKANTALGKPAKDTTTLAAAAEKFIDSTKVNADKKAKQVIGAIATGENKVKQVSDAVAAGQNTVKNNVIKANEGLKKVNDSTKKRLEEIKKQGNDLLNLFKRKTDTTKNN

Solvent-accessible surface area (backbone atoms only — not comparable to full-atom values): 11592 Å² total; per-residue (Å²): 137,83,86,83,84,85,77,81,77,80,78,82,77,84,75,78,86,75,94,63,86,73,74,76,73,76,81,55,41,65,61,49,25,54,52,25,48,49,46,32,51,54,26,45,52,48,29,57,54,23,56,73,66,71,40,68,68,51,32,53,53,26,49,52,47,32,52,52,25,47,33,50,26,52,54,27,44,53,54,20,44,76,72,74,45,79,83,56,71,67,57,55,52,48,49,23,50,50,23,49,77,71,74,43,59,52,84,68,80,79,34,67,67,61,52,50,52,54,51,53,51,54,52,52,55,55,50,53,55,53,51,54,52,52,54,53,51,48,56,53,48,53,52,52,51,49,52,52,51,55,51,49,53,53,50,52,52,51,52,53,52,50,52,51,54,49,53,54,49,51,51,53,52,50,55,52,49,54,53,52,50,53,51,50,53,49,54,50,52,54,52,52,53,52,55,54,55,56,56,59,64,64,73,77,111

Mean predicted aligned error: 17.43 Å

Secondary structure (DSSP, 8-state):
----------------------------HHHHHHHHHHHHHHHHHHHHHHHHTT-HHHHHHHHHHHHHHHHHHHHHHHHHHHTT----HHHHHHHHHHHHHHTS-TT----HHHHHHHHHHHHHHHHHHHHHHHHHHHHHHHHHHHHHHHHHHHHHHHHHHHHHHHHHHHHHHHHHHHHHHHHHHHHHHHHHHHHHHHHHTTS--

Radius of gyration: 50.53 Å; Cα contacts (8 Å, |Δi|>4): 79; chains: 1; bounding box: 120×57×132 Å